Protein AF-A0A4Y2BEF3-F1 (afdb_monomer_lite)

pLDDT: mean 75.34, std 14.15, range [36.97, 95.25]

Foldseek 3Di:
DDQFQDDLPDGHDDPQKDWADKFFQSVVCPPPDPDPDPGMKIKIAGNPDPDDDHDDDDDDPDDDDDPPQPFWDKDKDFDDDPNHGAAIEIETDGDAPDDLVSVCVVVCVVCVLQWDPPPDPDPPRPHDNLHKYKHKYFNNDQCVVCVVSCVCCCVTRVWAKDDDPAQQTPVSTNRMTIIMDNDDDDDHPMHMGD

Structure (mmCIF, N/CA/C/O backbone):
data_AF-A0A4Y2BEF3-F1
#
_entry.id   AF-A0A4Y2BEF3-F1
#
loop_
_atom_site.group_PDB
_atom_site.id
_atom_site.type_symbol
_atom_site.label_atom_id
_atom_site.label_alt_id
_atom_site.label_comp_id
_atom_site.label_asym_id
_atom_site.label_entity_id
_atom_site.label_seq_id
_atom_site.pdbx_PDB_ins_code
_atom_site.Cartn_x
_atom_site.Cartn_y
_atom_site.Cartn_z
_atom_site.occupancy
_atom_site.B_iso_or_equiv
_atom_site.auth_seq_id
_atom_site.auth_comp_id
_atom_site.auth_asym_id
_atom_site.auth_atom_id
_atom_site.pdbx_PDB_model_num
ATOM 1 N N . MET A 1 1 ? 14.441 1.721 -21.694 1.00 36.97 1 MET A N 1
ATOM 2 C CA . MET A 1 1 ? 13.656 0.546 -21.262 1.00 36.97 1 MET A CA 1
ATOM 3 C C . MET A 1 1 ? 12.670 1.046 -20.228 1.00 36.97 1 MET A C 1
ATOM 5 O O . MET A 1 1 ? 13.108 1.790 -19.360 1.00 36.97 1 MET A O 1
ATOM 9 N N . SER A 1 2 ? 11.376 0.758 -20.375 1.00 44.38 2 SER A N 1
ATOM 10 C CA . SER A 1 2 ? 10.386 1.089 -19.347 1.00 44.38 2 SER A CA 1
ATOM 11 C C . SER A 1 2 ? 10.614 0.192 -18.129 1.00 44.38 2 SER A C 1
ATOM 13 O O . SER A 1 2 ? 10.982 -0.971 -18.277 1.00 44.38 2 SER A O 1
ATOM 15 N N . GLU A 1 3 ? 10.431 0.732 -16.926 1.00 51.53 3 GLU A N 1
ATOM 16 C CA . GLU A 1 3 ? 10.503 -0.046 -15.677 1.00 51.53 3 GLU A CA 1
ATOM 17 C C . GLU A 1 3 ? 9.250 -0.922 -15.460 1.00 51.53 3 GLU A C 1
ATOM 19 O O . GLU A 1 3 ? 9.154 -1.642 -14.467 1.00 51.53 3 GLU A O 1
ATOM 24 N N . THR A 1 4 ? 8.305 -0.875 -16.406 1.00 57.66 4 THR A N 1
ATOM 25 C CA . THR A 1 4 ? 7.011 -1.557 -16.384 1.00 57.66 4 THR A CA 1
ATOM 26 C C . THR A 1 4 ? 7.073 -2.913 -17.080 1.00 57.66 4 THR A C 1
ATOM 28 O O . THR A 1 4 ? 7.696 -3.073 -18.131 1.00 57.66 4 THR A O 1
ATOM 31 N N . TRP A 1 5 ? 6.364 -3.899 -16.529 1.00 55.81 5 TRP A N 1
ATOM 32 C CA . TRP A 1 5 ? 6.266 -5.245 -17.105 1.00 55.81 5 TRP A CA 1
ATOM 33 C C . TRP A 1 5 ? 5.039 -5.404 -18.016 1.00 55.81 5 TRP A C 1
ATOM 35 O O . TRP A 1 5 ? 4.426 -6.471 -18.094 1.00 55.81 5 TRP A O 1
ATOM 45 N N . MET A 1 6 ? 4.658 -4.330 -18.705 1.00 60.19 6 MET A N 1
ATOM 46 C CA . MET A 1 6 ? 3.538 -4.314 -19.641 1.00 60.19 6 MET A CA 1
ATOM 47 C C . MET A 1 6 ? 3.948 -3.651 -20.955 1.00 60.19 6 MET A C 1
ATOM 49 O O . MET A 1 6 ? 4.592 -2.601 -20.957 1.00 60.19 6 MET A O 1
ATOM 53 N N . TYR A 1 7 ? 3.549 -4.271 -22.066 1.00 59.53 7 TYR A N 1
ATOM 54 C CA . TYR A 1 7 ? 3.456 -3.613 -23.3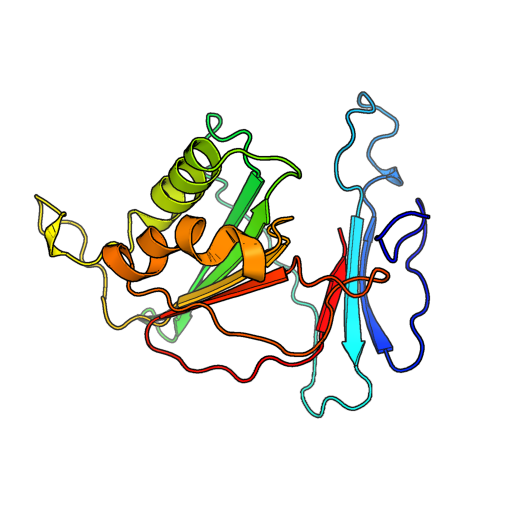70 1.00 59.53 7 TYR A CA 1
ATOM 55 C C . TYR A 1 7 ? 2.057 -2.992 -23.522 1.00 59.53 7 TYR A C 1
ATOM 57 O O . TYR A 1 7 ? 1.141 -3.372 -22.794 1.00 59.53 7 TYR A O 1
ATOM 65 N N . GLU A 1 8 ? 1.877 -2.066 -24.473 1.00 61.59 8 GLU A N 1
ATOM 66 C CA . GLU A 1 8 ? 0.621 -1.308 -24.665 1.00 61.59 8 GLU A CA 1
ATOM 67 C C . GLU A 1 8 ? -0.643 -2.188 -24.751 1.00 61.59 8 GLU A C 1
ATOM 69 O O . GLU A 1 8 ? -1.729 -1.739 -24.389 1.00 61.59 8 GLU A O 1
ATOM 74 N N . ASP A 1 9 ? -0.529 -3.443 -25.196 1.00 65.88 9 ASP A N 1
ATOM 75 C CA . ASP A 1 9 ? -1.651 -4.361 -25.404 1.00 65.88 9 ASP A CA 1
ATOM 76 C C . ASP A 1 9 ? -1.590 -5.664 -24.582 1.00 65.88 9 ASP A C 1
ATOM 78 O O . ASP A 1 9 ? -2.618 -6.335 -24.450 1.00 65.88 9 ASP A O 1
ATOM 82 N N . LYS A 1 10 ? -0.434 -6.051 -24.017 1.00 70.44 10 LYS A N 1
ATOM 83 C CA . LYS A 1 10 ? -0.230 -7.388 -23.421 1.00 70.44 10 LYS A CA 1
ATOM 84 C C . LYS A 1 10 ? 0.676 -7.381 -22.182 1.00 70.44 10 LYS A C 1
ATOM 86 O O . LYS A 1 10 ? 1.678 -6.661 -22.161 1.00 70.44 10 LYS A O 1
ATOM 91 N N . PRO A 1 11 ? 0.388 -8.236 -21.180 1.00 72.75 11 PRO A N 1
ATOM 92 C CA . PRO A 1 11 ? 1.288 -8.433 -20.051 1.00 72.75 11 PRO A CA 1
ATOM 93 C C . PRO A 1 11 ? 2.563 -9.151 -20.511 1.00 72.75 11 PRO A C 1
ATOM 95 O O . PRO A 1 11 ? 2.515 -10.040 -21.367 1.00 72.75 11 PRO A O 1
ATOM 98 N N . ILE A 1 12 ? 3.707 -8.788 -19.930 1.00 75.19 12 ILE A N 1
ATOM 99 C CA . ILE A 1 12 ? 4.966 -9.500 -20.159 1.00 75.19 12 ILE A CA 1
ATOM 100 C C . ILE A 1 12 ? 4.952 -10.785 -19.330 1.00 75.19 12 ILE A C 1
ATOM 102 O O . ILE A 1 12 ? 4.670 -10.763 -18.133 1.00 75.19 12 ILE A O 1
ATOM 106 N N . ALA A 1 13 ? 5.264 -11.917 -19.962 1.00 77.25 13 ALA A N 1
ATOM 107 C CA . ALA A 1 13 ? 5.457 -13.165 -19.238 1.00 77.25 13 ALA A CA 1
ATOM 108 C C . ALA A 1 13 ? 6.706 -13.051 -18.354 1.00 77.25 13 ALA A C 1
ATOM 110 O O . ALA A 1 13 ? 7.810 -12.837 -18.855 1.00 77.25 13 ALA A O 1
ATOM 111 N N . VAL A 1 14 ? 6.524 -13.205 -17.044 1.00 75.75 14 VAL A N 1
ATOM 112 C CA . VAL A 1 14 ? 7.619 -13.199 -16.073 1.00 75.75 14 VAL A CA 1
ATOM 113 C C . VAL A 1 14 ? 7.905 -14.638 -15.668 1.00 75.75 14 VAL A C 1
ATOM 115 O O . VAL A 1 14 ? 7.019 -15.345 -15.183 1.00 75.75 14 VAL A O 1
ATOM 118 N N . GLU A 1 15 ? 9.140 -15.090 -15.888 1.00 78.56 15 GLU A N 1
ATOM 119 C CA . GLU A 1 15 ? 9.571 -16.429 -15.483 1.00 78.56 15 GLU A CA 1
ATOM 120 C C . GLU A 1 15 ? 9.306 -16.633 -13.983 1.00 78.56 15 GLU A C 1
ATOM 122 O O . GLU A 1 15 ? 9.485 -15.712 -13.197 1.00 78.56 15 GLU A O 1
ATOM 127 N N . VAL A 1 16 ? 8.855 -17.828 -13.589 1.00 82.81 16 VAL A N 1
ATOM 128 C CA . VAL A 1 16 ? 8.431 -18.202 -12.221 1.00 82.81 16 VAL A CA 1
ATOM 129 C C . VAL A 1 16 ? 7.192 -17.490 -11.655 1.00 82.81 16 VAL A C 1
ATOM 131 O O . VAL A 1 16 ? 6.864 -17.699 -10.484 1.00 82.81 16 VAL A O 1
ATOM 134 N N . PHE A 1 17 ? 6.462 -16.718 -12.462 1.00 83.06 17 PHE A N 1
ATOM 135 C CA . PHE A 1 17 ? 5.191 -16.107 -12.074 1.00 83.06 17 PHE A CA 1
ATOM 136 C C . PHE A 1 17 ? 4.029 -16.577 -12.961 1.00 83.06 17 PHE A C 1
ATOM 138 O O . PHE A 1 17 ? 4.179 -16.860 -14.145 1.00 83.06 17 PHE A O 1
ATOM 145 N N . GLU A 1 18 ? 2.845 -16.651 -12.363 1.00 85.56 18 GLU A N 1
ATOM 146 C CA . GLU A 1 18 ? 1.573 -16.955 -13.013 1.00 85.56 18 GLU A CA 1
ATOM 147 C C . GLU A 1 18 ? 0.704 -15.693 -13.038 1.00 85.56 18 GLU A C 1
ATOM 149 O O . GLU A 1 18 ? 0.425 -15.121 -11.981 1.00 85.56 18 GLU A O 1
ATOM 154 N N . LEU A 1 19 ? 0.233 -15.283 -14.217 1.00 85.19 19 LEU A N 1
ATOM 155 C CA . LEU A 1 19 ? -0.707 -14.170 -14.358 1.00 85.19 19 LEU A CA 1
ATOM 156 C C . LEU A 1 19 ? -2.057 -14.522 -13.711 1.00 85.19 19 LEU A C 1
ATOM 158 O O . LEU A 1 19 ? -2.648 -15.556 -14.014 1.00 85.19 19 LEU A O 1
ATOM 162 N N . LYS A 1 20 ? -2.558 -13.651 -12.832 1.00 86.06 20 LYS A N 1
ATOM 163 C CA . LYS A 1 20 ? -3.828 -13.825 -12.110 1.00 86.06 20 LYS A CA 1
ATOM 164 C C . LYS A 1 20 ? -4.919 -12.881 -12.571 1.00 86.06 20 LYS A C 1
ATOM 166 O O . LYS A 1 20 ? -6.061 -13.308 -12.692 1.00 86.06 20 LYS A O 1
ATOM 171 N N . ALA A 1 21 ? -4.580 -11.626 -12.827 1.00 83.56 21 ALA A N 1
ATOM 172 C CA . ALA A 1 21 ? -5.512 -10.647 -13.361 1.00 83.56 21 ALA A CA 1
ATOM 173 C C . ALA A 1 21 ? -4.793 -9.748 -14.357 1.00 83.56 21 ALA A C 1
ATOM 175 O O . ALA A 1 21 ? -3.615 -9.437 -14.181 1.00 83.56 21 ALA A O 1
ATOM 176 N N . PHE A 1 22 ? -5.515 -9.333 -15.390 1.00 81.94 22 PHE A N 1
ATOM 177 C CA . PHE A 1 22 ? -5.040 -8.368 -16.364 1.00 81.94 22 PHE A CA 1
ATOM 178 C C . PHE A 1 22 ? -6.203 -7.494 -16.814 1.00 81.94 22 PHE A C 1
ATOM 180 O O . PHE A 1 22 ? -7.237 -8.006 -17.244 1.00 81.94 22 PHE A O 1
ATOM 187 N N . ILE A 1 23 ? -6.025 -6.184 -16.720 1.00 77.38 23 ILE A N 1
ATOM 188 C CA . ILE A 1 23 ? -6.946 -5.185 -17.251 1.00 77.38 23 ILE A CA 1
ATOM 189 C C . ILE A 1 23 ? -6.130 -4.271 -18.151 1.00 77.38 23 ILE A C 1
ATOM 191 O O . ILE A 1 23 ? -5.055 -3.833 -17.768 1.00 77.38 23 ILE A O 1
ATOM 195 N N . ASN A 1 24 ? -6.644 -3.964 -19.337 1.00 74.25 24 ASN A N 1
ATOM 196 C CA . ASN A 1 24 ? -6.049 -2.984 -20.233 1.00 74.25 24 ASN A CA 1
ATOM 197 C C . ASN A 1 24 ? -7.138 -2.037 -20.736 1.00 74.25 24 ASN A C 1
ATOM 199 O O . ASN A 1 24 ? -8.074 -2.442 -21.427 1.00 74.25 24 ASN A O 1
ATOM 203 N N . ASN A 1 25 ? -7.016 -0.773 -20.356 1.00 66.69 25 ASN A N 1
ATOM 204 C CA . ASN A 1 25 ? -7.924 0.308 -20.701 1.00 66.69 25 ASN A CA 1
ATOM 205 C C . ASN A 1 25 ? -7.484 1.082 -21.956 1.00 66.69 25 ASN A C 1
ATOM 207 O O . ASN A 1 25 ? -8.273 1.879 -22.462 1.00 66.69 25 ASN A O 1
ATOM 211 N N . THR A 1 26 ? -6.301 0.804 -22.522 1.00 57.97 26 THR A N 1
ATOM 212 C CA . THR A 1 26 ? -5.795 1.440 -23.760 1.00 57.97 26 THR A CA 1
ATOM 213 C C . THR A 1 26 ? -6.742 1.237 -24.954 1.00 57.97 26 THR A C 1
ATOM 215 O O . THR A 1 26 ? -6.842 2.092 -25.829 1.00 57.97 26 THR A O 1
ATOM 218 N N . LEU A 1 27 ? -7.511 0.140 -24.978 1.00 49.16 27 LEU A N 1
ATOM 219 C CA . LEU A 1 27 ? -8.509 -0.136 -26.025 1.00 49.16 27 LEU A CA 1
ATOM 220 C C . LEU A 1 27 ? -9.823 0.652 -25.865 1.00 49.16 27 LEU A C 1
ATOM 222 O O . LEU A 1 27 ? -10.580 0.760 -26.826 1.00 49.16 27 LEU A O 1
ATOM 226 N N . LYS A 1 28 ? -10.110 1.209 -24.679 1.00 47.72 28 LYS A N 1
ATOM 227 C CA . LYS A 1 28 ? -11.327 2.002 -24.419 1.00 47.72 28 LYS A CA 1
ATOM 228 C C . LYS A 1 28 ? -11.135 3.502 -24.659 1.00 47.72 28 LYS A C 1
ATOM 230 O O . LYS A 1 28 ? -12.128 4.201 -24.815 1.00 47.72 28 LYS A O 1
ATOM 235 N N . SER A 1 29 ? -9.895 3.996 -24.710 1.00 45.00 29 SER A N 1
ATOM 236 C CA . SER A 1 29 ? -9.583 5.432 -24.777 1.00 45.00 29 SER A CA 1
ATOM 237 C C . SER A 1 29 ? -9.310 5.966 -26.189 1.00 45.00 29 SER A C 1
ATOM 239 O O . SER A 1 29 ? -8.770 7.058 -26.324 1.00 45.00 29 SER A O 1
ATOM 241 N N . LEU A 1 30 ? -9.674 5.246 -27.260 1.00 47.88 30 LEU A N 1
ATOM 242 C CA . LEU A 1 30 ? -9.503 5.739 -28.642 1.00 47.88 30 LEU A CA 1
ATOM 243 C C . LEU A 1 30 ? -10.268 7.049 -28.929 1.00 47.88 30 LEU A C 1
ATOM 245 O O . LEU A 1 30 ? -10.054 7.657 -29.975 1.00 47.88 30 LEU A O 1
ATOM 249 N N . THR A 1 31 ? -11.145 7.484 -28.021 1.00 46.88 31 THR A N 1
ATOM 250 C CA . THR A 1 31 ? -11.965 8.693 -28.147 1.00 46.88 31 THR A CA 1
ATOM 251 C C . THR A 1 31 ? -11.568 9.844 -27.222 1.00 46.88 31 THR A C 1
ATOM 253 O O . THR A 1 31 ? -12.146 10.916 -27.363 1.00 46.88 31 THR A O 1
ATOM 256 N N . GLU A 1 32 ? -10.611 9.676 -26.304 1.00 48.56 32 GLU A N 1
ATOM 257 C CA . GLU A 1 32 ? -10.227 10.742 -25.366 1.00 48.56 32 GLU A CA 1
ATOM 258 C C . GLU A 1 32 ? -8.712 10.938 -25.308 1.00 48.56 32 GLU A C 1
ATOM 260 O O . GLU A 1 32 ? -7.923 9.999 -25.410 1.00 48.56 32 GLU A O 1
ATOM 265 N N . ASP A 1 33 ? -8.343 12.213 -25.217 1.00 45.00 33 ASP A N 1
ATOM 266 C CA . ASP A 1 33 ? -7.011 12.771 -25.408 1.00 45.00 33 ASP A CA 1
ATOM 267 C C . ASP A 1 33 ? -5.920 11.997 -24.650 1.00 45.00 33 ASP A C 1
ATOM 269 O O . ASP A 1 33 ? -6.091 11.622 -23.487 1.00 45.00 33 ASP A O 1
ATOM 273 N N . ARG A 1 34 ? -4.780 11.762 -25.315 1.00 44.53 34 ARG A N 1
ATOM 274 C CA . ARG A 1 34 ? -3.631 10.986 -24.810 1.00 44.53 34 ARG A CA 1
ATOM 275 C C . ARG A 1 34 ? -2.881 11.729 -23.699 1.00 44.53 34 ARG A C 1
ATOM 277 O O . ARG A 1 34 ? -1.694 12.021 -23.827 1.00 44.53 34 ARG A O 1
ATOM 284 N N . GLN A 1 35 ? -3.538 12.024 -22.586 1.00 43.78 35 GLN A N 1
ATOM 285 C CA . GLN A 1 35 ? -2.820 12.305 -21.352 1.00 43.78 35 GLN A CA 1
ATOM 286 C C . GLN A 1 35 ? -2.367 10.972 -20.760 1.00 43.78 35 GLN A C 1
ATOM 288 O O . GLN A 1 35 ? -3.163 10.049 -20.618 1.00 43.78 35 GLN A O 1
ATOM 293 N N . HIS A 1 36 ? -1.068 10.874 -20.484 1.00 46.59 36 HIS A N 1
ATOM 294 C CA . HIS A 1 36 ? -0.332 9.715 -19.979 1.00 46.59 36 HIS A CA 1
ATOM 295 C C . HIS A 1 36 ? -0.927 9.119 -18.689 1.00 46.59 36 HIS A C 1
ATOM 297 O O . HIS A 1 36 ? -0.382 9.295 -17.603 1.00 46.59 36 HIS A O 1
ATOM 303 N N . ARG A 1 37 ? -2.055 8.419 -18.789 1.00 52.66 37 ARG A N 1
ATOM 304 C CA . ARG A 1 37 ? -2.633 7.636 -17.698 1.00 52.66 37 ARG A CA 1
ATOM 305 C C . ARG A 1 37 ? -2.124 6.206 -17.803 1.00 52.66 37 ARG A C 1
ATOM 307 O O . ARG A 1 37 ? -2.055 5.663 -18.906 1.00 52.66 37 ARG A O 1
ATOM 314 N N . ALA A 1 38 ? -1.780 5.615 -16.659 1.00 55.06 38 ALA A N 1
ATOM 315 C CA . ALA A 1 38 ? -1.534 4.184 -16.541 1.00 55.06 38 ALA A CA 1
ATOM 316 C C . ALA A 1 38 ? -2.694 3.426 -17.204 1.00 55.06 38 ALA A C 1
ATOM 318 O O . ALA A 1 38 ? -3.867 3.650 -16.888 1.00 55.06 38 ALA A O 1
ATOM 319 N N . SER A 1 39 ? -2.377 2.632 -18.223 1.00 58.88 39 SER A N 1
ATOM 320 C CA . SER A 1 39 ? -3.365 2.159 -19.190 1.00 58.88 39 SER A CA 1
ATOM 321 C C . SER A 1 39 ? -3.767 0.705 -18.965 1.00 58.88 39 SER A C 1
ATOM 323 O O . SER A 1 39 ? -4.540 0.153 -19.745 1.00 58.88 39 SER A O 1
ATOM 325 N N . GLY A 1 40 ? -3.327 0.092 -17.868 1.00 68.88 40 GLY A N 1
ATOM 326 C CA . GLY A 1 40 ? -3.720 -1.252 -17.484 1.00 68.88 40 GLY A CA 1
ATOM 327 C C . GLY A 1 40 ? -3.234 -1.627 -16.093 1.00 68.88 40 GLY A C 1
ATOM 328 O O . GLY A 1 40 ? -2.619 -0.826 -15.410 1.00 68.88 40 GLY A O 1
ATOM 329 N N . VAL A 1 41 ? -3.540 -2.844 -15.659 1.00 74.69 41 VAL A N 1
ATOM 330 C CA . VAL A 1 41 ? -2.889 -3.468 -14.509 1.00 74.69 41 VAL A CA 1
ATOM 331 C C . VAL A 1 41 ? -2.700 -4.955 -14.775 1.00 74.69 41 VAL A C 1
ATOM 333 O O . VAL A 1 41 ? -3.615 -5.616 -15.270 1.00 74.69 41 VAL A O 1
ATOM 336 N N . ALA A 1 42 ? -1.531 -5.495 -14.439 1.00 78.12 42 ALA A N 1
ATOM 337 C CA . ALA A 1 42 ? -1.259 -6.930 -14.449 1.00 78.12 42 ALA A CA 1
ATOM 338 C C . ALA A 1 42 ? -0.852 -7.390 -13.046 1.00 78.12 42 ALA A C 1
ATOM 340 O O . ALA A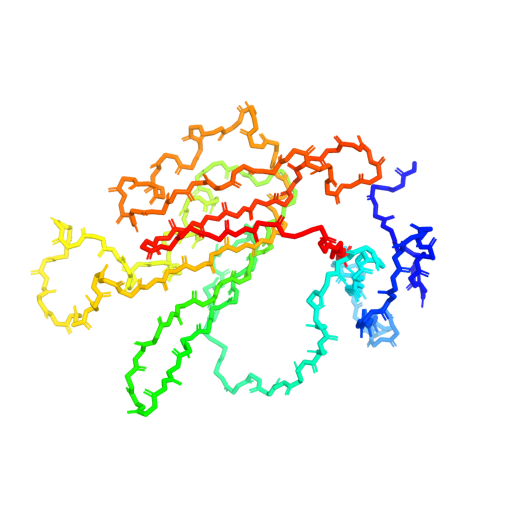 1 42 ? 0.119 -6.890 -12.486 1.00 78.12 42 ALA A O 1
ATOM 341 N N . ILE A 1 43 ? -1.573 -8.369 -12.496 1.00 79.12 43 ILE A N 1
ATOM 342 C CA . ILE A 1 43 ? -1.280 -8.980 -11.195 1.00 79.12 43 ILE A CA 1
ATOM 343 C C . ILE A 1 43 ? -0.802 -10.402 -11.434 1.00 79.12 43 ILE A C 1
ATOM 345 O O . ILE A 1 43 ? -1.539 -11.215 -11.998 1.00 79.12 43 ILE A O 1
ATOM 349 N N . SER A 1 44 ? 0.402 -10.719 -10.964 1.00 79.44 44 SER A N 1
ATOM 350 C CA . SER A 1 44 ? 0.994 -12.051 -11.075 1.00 79.44 44 SER A CA 1
ATOM 351 C C . SER A 1 44 ? 1.389 -12.622 -9.714 1.00 79.44 44 SER A C 1
ATOM 353 O O . SER A 1 44 ? 1.863 -11.918 -8.821 1.00 79.44 44 SER A O 1
ATOM 355 N N . ARG A 1 45 ? 1.213 -13.936 -9.560 1.00 82.62 45 ARG A N 1
ATOM 356 C CA . ARG A 1 45 ? 1.588 -14.711 -8.372 1.00 82.62 45 ARG A CA 1
ATOM 357 C C . ARG A 1 45 ? 2.887 -15.461 -8.622 1.00 82.62 45 ARG A C 1
ATOM 359 O O . ARG A 1 45 ? 2.984 -16.192 -9.600 1.00 82.62 45 ARG A O 1
ATOM 366 N N . ASN A 1 46 ? 3.838 -15.378 -7.695 1.00 80.44 46 ASN A N 1
ATOM 367 C CA . ASN A 1 46 ? 5.015 -16.244 -7.732 1.00 80.44 46 ASN A CA 1
ATOM 368 C C . ASN A 1 46 ? 4.612 -17.721 -7.568 1.00 80.44 46 ASN A C 1
ATOM 370 O O . ASN A 1 46 ? 3.914 -18.067 -6.612 1.00 80.44 46 ASN A O 1
ATOM 374 N N . LEU A 1 47 ? 5.087 -18.601 -8.452 1.00 82.00 47 LEU A N 1
ATOM 375 C CA . LEU A 1 47 ? 4.779 -20.037 -8.439 1.00 82.00 47 LEU A CA 1
ATOM 376 C C . LEU A 1 47 ? 5.250 -20.754 -7.163 1.00 82.00 47 LEU A C 1
ATOM 378 O O . LEU A 1 47 ? 4.708 -21.800 -6.818 1.00 82.00 47 LEU A O 1
ATOM 382 N N . LYS A 1 48 ? 6.233 -20.199 -6.443 1.00 82.50 48 LYS A N 1
ATOM 383 C CA . LYS A 1 48 ? 6.694 -20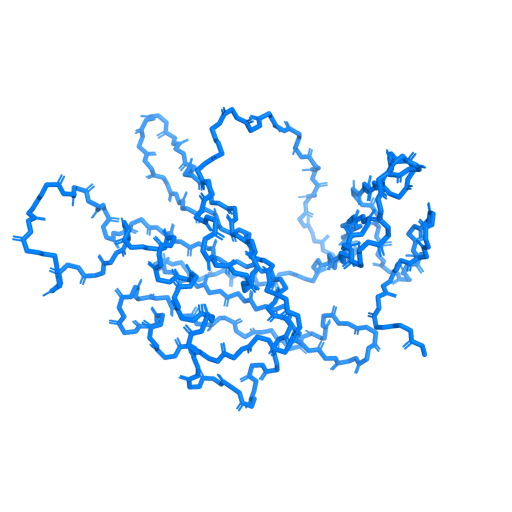.724 -5.147 1.00 82.50 48 LYS A CA 1
ATOM 384 C C . LYS A 1 48 ? 5.778 -20.344 -3.981 1.00 82.50 48 LYS A C 1
ATOM 386 O O . LYS A 1 48 ? 5.916 -20.913 -2.902 1.00 82.50 48 LYS A O 1
ATOM 391 N N . SER A 1 49 ? 4.874 -19.378 -4.162 1.00 77.31 49 SER A N 1
ATOM 392 C CA . SER A 1 49 ? 3.922 -18.987 -3.120 1.00 77.31 49 SER A CA 1
ATOM 393 C C . SER A 1 49 ? 2.970 -20.144 -2.833 1.00 77.31 49 SER A C 1
ATOM 395 O O . SER A 1 49 ? 2.385 -20.696 -3.761 1.00 77.31 49 SER A O 1
ATOM 397 N N . ILE A 1 50 ? 2.747 -20.484 -1.564 1.00 79.12 50 ILE A N 1
ATOM 398 C CA . ILE A 1 50 ? 1.770 -21.511 -1.158 1.00 79.12 50 ILE A CA 1
ATOM 399 C C . ILE A 1 50 ? 0.331 -20.975 -1.099 1.00 79.12 50 ILE A C 1
ATOM 401 O O . ILE A 1 50 ? -0.621 -21.752 -1.115 1.00 79.12 50 ILE A O 1
ATOM 405 N N . ALA A 1 51 ? 0.158 -19.651 -1.069 1.00 77.31 51 ALA A N 1
ATOM 406 C CA . ALA A 1 51 ? -1.143 -19.010 -0.916 1.00 77.31 51 ALA A CA 1
ATOM 407 C C . ALA A 1 51 ? -1.908 -18.963 -2.245 1.00 77.31 51 ALA A C 1
ATOM 409 O O . ALA A 1 51 ? -1.402 -18.445 -3.238 1.00 77.31 51 ALA A O 1
ATOM 410 N N . ALA A 1 52 ? -3.143 -19.468 -2.271 1.00 76.56 52 ALA A N 1
ATOM 411 C CA . ALA A 1 52 ? -4.016 -19.306 -3.429 1.00 76.56 52 ALA A CA 1
ATOM 412 C C . ALA A 1 52 ? -4.362 -17.821 -3.641 1.00 76.56 52 ALA A C 1
ATOM 414 O O . ALA A 1 52 ? -4.631 -17.093 -2.691 1.00 76.56 52 ALA A O 1
ATOM 415 N N . CYS A 1 53 ? -4.386 -17.384 -4.900 1.00 76.62 53 CYS A N 1
ATOM 416 C CA . CYS A 1 53 ? -4.780 -16.032 -5.288 1.00 76.62 53 CYS A CA 1
ATOM 417 C C . CYS A 1 53 ? -5.908 -16.138 -6.316 1.00 76.62 53 CYS A C 1
ATOM 419 O O . CYS A 1 53 ? -5.728 -16.781 -7.356 1.00 76.62 53 CYS A O 1
ATOM 421 N N . ARG A 1 54 ? -7.064 -15.539 -6.006 1.00 80.88 54 ARG A N 1
ATOM 422 C CA . ARG A 1 54 ? -8.218 -15.446 -6.904 1.00 80.88 54 ARG A CA 1
ATOM 423 C C . ARG A 1 54 ? -8.634 -13.978 -7.025 1.00 80.88 54 ARG A C 1
ATOM 425 O O . ARG A 1 54 ? -8.904 -13.373 -5.989 1.00 80.88 54 ARG A O 1
ATOM 432 N N . PRO A 1 55 ? -8.720 -13.420 -8.243 1.00 77.31 55 PRO A N 1
ATOM 433 C CA . PRO A 1 55 ? -9.294 -12.096 -8.445 1.00 77.31 55 PRO A CA 1
ATOM 434 C C . PRO A 1 55 ? -10.740 -12.051 -7.945 1.00 77.31 55 PRO A C 1
ATOM 436 O O . PRO A 1 55 ? -11.488 -13.027 -8.074 1.00 77.31 55 PRO A O 1
ATOM 439 N N . ILE A 1 56 ? -11.125 -10.917 -7.368 1.00 77.00 56 ILE A N 1
ATOM 440 C CA . ILE A 1 56 ? -12.502 -10.628 -6.977 1.00 77.00 56 ILE A CA 1
ATOM 441 C C . ILE A 1 56 ? -12.896 -9.345 -7.695 1.00 77.00 56 ILE A C 1
ATOM 443 O O . ILE A 1 56 ? -12.235 -8.322 -7.540 1.00 77.00 56 ILE A O 1
ATOM 447 N N . GLU A 1 57 ? -13.964 -9.414 -8.480 1.00 72.88 57 GLU A N 1
ATOM 448 C CA . GLU A 1 57 ? -14.567 -8.245 -9.110 1.00 72.88 57 GLU A CA 1
ATOM 449 C C . GLU A 1 57 ? -15.665 -7.696 -8.200 1.00 72.88 57 GLU A C 1
ATOM 451 O O . GLU A 1 57 ? -16.484 -8.452 -7.672 1.00 72.88 57 GLU A O 1
ATOM 456 N N . PHE A 1 58 ? -15.687 -6.380 -8.013 1.00 70.69 58 PHE A N 1
ATOM 457 C CA . PHE A 1 58 ? -16.738 -5.693 -7.274 1.00 70.69 58 PHE A CA 1
ATOM 458 C C . PHE A 1 58 ? -17.073 -4.359 -7.940 1.00 70.69 58 PHE A C 1
ATOM 460 O O . PHE A 1 58 ? -16.229 -3.723 -8.574 1.00 70.69 58 PHE A O 1
ATOM 467 N N . THR A 1 59 ? -18.328 -3.937 -7.805 1.00 68.25 59 THR A N 1
ATOM 468 C CA . THR A 1 59 ? -18.797 -2.643 -8.307 1.00 68.25 59 THR A CA 1
ATOM 469 C C . THR A 1 59 ? -18.579 -1.580 -7.238 1.00 68.25 59 THR A C 1
ATOM 471 O O . THR A 1 59 ? -19.070 -1.704 -6.118 1.00 68.25 59 THR A O 1
ATOM 474 N N . ILE A 1 60 ? -17.842 -0.528 -7.588 1.00 65.31 60 ILE A N 1
ATOM 475 C CA . ILE A 1 60 ? -17.661 0.642 -6.726 1.00 65.31 60 ILE A CA 1
ATOM 476 C C . ILE A 1 60 ? -18.889 1.536 -6.901 1.00 65.31 60 ILE A C 1
ATOM 478 O O . ILE A 1 60 ? -19.070 2.116 -7.971 1.00 65.31 60 ILE A O 1
ATOM 482 N N . ASN A 1 61 ? -19.727 1.618 -5.867 1.00 54.56 61 ASN A N 1
ATOM 483 C CA . ASN A 1 61 ? -20.982 2.377 -5.903 1.00 54.56 61 ASN A CA 1
ATOM 484 C C . ASN A 1 61 ? -20.832 3.821 -5.411 1.00 54.56 61 ASN A C 1
ATOM 486 O O . ASN A 1 61 ? -21.594 4.681 -5.839 1.00 54.56 61 ASN A O 1
ATOM 490 N N . ASP A 1 62 ? -19.859 4.081 -4.537 1.00 57.53 62 ASP A N 1
ATOM 491 C CA . ASP A 1 62 ? -19.588 5.408 -3.993 1.00 57.53 62 ASP A CA 1
ATOM 492 C C . ASP A 1 62 ? -18.130 5.780 -4.276 1.00 57.53 62 ASP A C 1
ATOM 494 O O . ASP A 1 62 ? -17.205 5.049 -3.916 1.00 57.53 62 ASP A O 1
ATOM 498 N N . ARG A 1 63 ? -17.936 6.878 -5.007 1.00 59.97 63 ARG A N 1
ATOM 499 C CA . ARG A 1 63 ? -16.622 7.419 -5.362 1.00 59.97 63 ARG A CA 1
ATOM 500 C C . ARG A 1 63 ? -16.525 8.814 -4.771 1.00 59.97 63 ARG A C 1
ATOM 502 O O . ARG A 1 63 ? -16.804 9.801 -5.445 1.00 59.97 63 ARG A O 1
ATOM 509 N N . THR A 1 64 ? -16.113 8.895 -3.517 1.00 56.69 64 THR A N 1
ATOM 510 C CA . THR A 1 64 ? -15.706 10.160 -2.912 1.00 56.69 64 THR A CA 1
ATOM 511 C C . THR A 1 64 ? -14.264 10.436 -3.327 1.00 56.69 64 THR A C 1
ATOM 513 O O . THR A 1 64 ? -13.341 9.841 -2.781 1.00 56.69 64 THR A O 1
ATOM 516 N N . GLY A 1 65 ? -14.069 11.275 -4.343 1.00 52.59 65 GLY A N 1
ATOM 517 C CA . GLY A 1 65 ? -12.748 11.753 -4.749 1.00 52.59 65 GLY A CA 1
ATOM 518 C C . GLY A 1 65 ? -12.527 13.171 -4.243 1.00 52.59 65 GLY A C 1
ATOM 519 O O . GLY A 1 65 ? -13.389 14.031 -4.427 1.00 52.59 65 GLY A O 1
ATOM 520 N N . LEU A 1 66 ? -11.379 13.437 -3.625 1.00 52.62 66 LEU A N 1
ATOM 521 C CA . LEU A 1 66 ? -10.948 14.807 -3.386 1.00 52.62 66 LEU A CA 1
ATOM 522 C C . LEU A 1 66 ? -10.279 15.323 -4.671 1.00 52.62 66 LEU A C 1
ATOM 524 O O . LEU A 1 66 ? -9.115 15.030 -4.920 1.00 52.62 66 LEU A O 1
ATOM 528 N N . GLU A 1 67 ? -10.997 16.111 -5.483 1.00 51.44 67 GLU A N 1
ATOM 529 C CA . GLU A 1 67 ? -10.484 16.664 -6.759 1.00 51.44 67 GLU A CA 1
ATOM 530 C C . GLU A 1 67 ? -9.198 17.506 -6.608 1.00 51.44 67 GLU A C 1
ATOM 532 O O . GLU A 1 67 ? -8.525 17.807 -7.591 1.00 51.44 67 GLU A O 1
ATOM 537 N N . MET A 1 68 ? -8.842 17.898 -5.381 1.00 49.47 68 MET A N 1
ATOM 538 C CA . MET A 1 68 ? -7.702 18.769 -5.096 1.00 49.47 68 MET A CA 1
ATOM 539 C C . MET A 1 68 ? -6.344 18.053 -5.056 1.00 49.47 68 MET A C 1
ATOM 541 O O . MET A 1 68 ? -5.318 18.726 -5.137 1.00 49.47 68 MET A O 1
ATOM 545 N N . ALA A 1 69 ? -6.300 16.725 -4.917 1.00 55.47 69 ALA A N 1
ATOM 546 C CA . ALA A 1 69 ? -5.042 16.003 -4.748 1.00 55.47 69 ALA A CA 1
ATOM 547 C C . ALA A 1 69 ? -4.555 15.410 -6.078 1.00 55.47 69 ALA A C 1
ATOM 549 O O . ALA A 1 69 ? -4.771 14.244 -6.381 1.00 55.47 69 A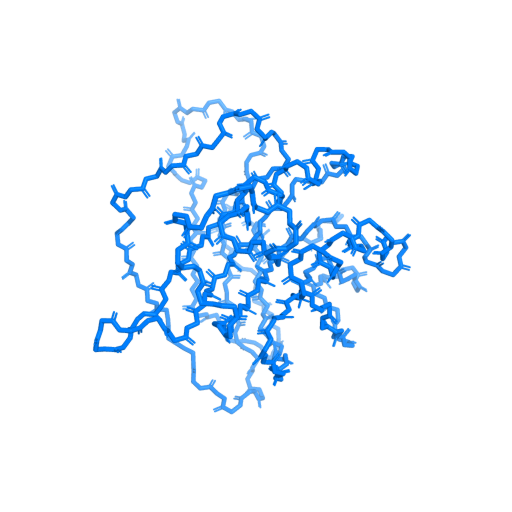LA A O 1
ATOM 550 N N . THR A 1 70 ? -3.806 16.191 -6.860 1.00 70.00 70 THR A N 1
ATOM 551 C CA . THR A 1 70 ? -3.119 15.720 -8.084 1.00 70.00 70 THR A CA 1
ATOM 552 C C . THR A 1 70 ? -1.906 14.824 -7.788 1.00 70.00 70 THR A C 1
ATOM 554 O O . THR A 1 70 ? -0.980 14.739 -8.593 1.00 70.00 70 THR A O 1
ATOM 557 N N . ALA A 1 71 ? -1.850 14.226 -6.599 1.00 83.81 71 ALA A N 1
ATOM 558 C CA . ALA A 1 71 ? -0.728 13.434 -6.113 1.00 83.81 71 ALA A CA 1
ATOM 559 C C . ALA A 1 71 ? -0.889 11.940 -6.421 1.00 83.81 71 ALA A C 1
ATOM 561 O O . ALA A 1 71 ? 0.097 11.209 -6.385 1.00 83.81 71 ALA A O 1
ATOM 562 N N . GLY A 1 72 ? -2.099 11.485 -6.739 1.00 85.56 72 GLY A N 1
ATOM 563 C CA . GLY A 1 72 ? -2.388 10.083 -6.99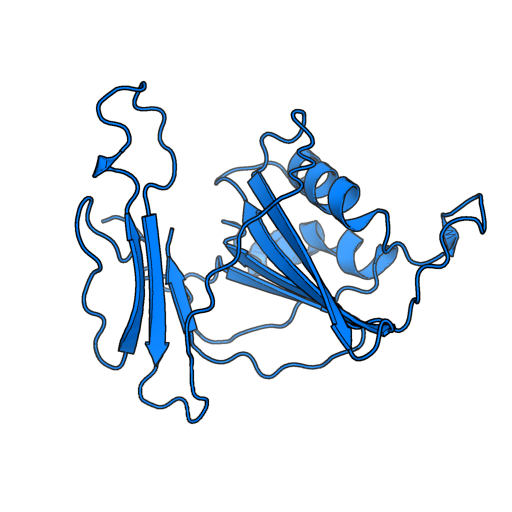8 1.00 85.56 72 GLY A CA 1
ATOM 564 C C . GLY A 1 72 ? -3.779 9.685 -6.524 1.00 85.56 72 GLY A C 1
ATOM 565 O O . GLY A 1 72 ? -4.617 10.541 -6.253 1.00 85.56 72 GLY A O 1
ATOM 566 N N . ASP A 1 73 ? -3.990 8.382 -6.398 1.00 84.12 73 ASP A N 1
ATOM 567 C CA . ASP A 1 73 ? -5.264 7.761 -6.072 1.00 84.12 73 ASP A CA 1
ATOM 568 C C . ASP A 1 73 ? -5.118 6.837 -4.858 1.00 84.12 73 ASP A C 1
ATOM 570 O O . ASP A 1 73 ? -4.172 6.049 -4.757 1.00 84.12 73 ASP A O 1
ATOM 574 N N . ILE A 1 74 ? -6.091 6.889 -3.947 1.00 86.12 74 ILE A N 1
ATOM 575 C CA . ILE A 1 74 ? -6.209 5.949 -2.831 1.00 86.12 74 ILE A CA 1
ATOM 576 C C . ILE A 1 74 ? -7.592 5.307 -2.883 1.00 86.12 74 ILE A C 1
ATOM 578 O O . ILE A 1 74 ? -8.619 5.980 -2.886 1.00 86.12 74 ILE A O 1
ATOM 582 N N . CYS A 1 75 ? -7.630 3.978 -2.904 1.00 84.75 75 CYS A N 1
ATOM 583 C CA . CYS A 1 75 ? -8.859 3.205 -2.782 1.00 84.75 75 CYS A CA 1
ATOM 584 C C . CYS A 1 75 ? -8.851 2.463 -1.450 1.00 84.75 75 CYS A C 1
ATOM 586 O O . CYS A 1 75 ? -7.990 1.617 -1.222 1.00 84.75 75 CYS A O 1
ATOM 588 N N . MET A 1 76 ? -9.815 2.755 -0.577 1.00 85.56 76 MET A N 1
ATOM 589 C CA . MET A 1 76 ? -9.946 2.089 0.718 1.00 85.56 76 MET A CA 1
ATOM 590 C C . MET A 1 76 ? -11.234 1.282 0.806 1.00 85.56 76 MET A C 1
ATOM 592 O O . MET A 1 76 ? -12.293 1.732 0.376 1.00 85.56 76 MET A O 1
ATOM 596 N N . VAL A 1 77 ? -11.148 0.116 1.438 1.00 85.19 77 VAL A N 1
ATOM 597 C CA . VAL A 1 77 ? -12.277 -0.773 1.705 1.00 85.19 77 VAL A CA 1
ATOM 598 C C . VAL A 1 77 ? -12.267 -1.153 3.180 1.00 85.19 77 VAL A C 1
ATOM 600 O O . VAL A 1 77 ? -11.264 -1.650 3.693 1.00 85.19 77 VAL A O 1
ATOM 603 N N . ASP A 1 78 ? -13.399 -0.938 3.849 1.00 84.50 78 ASP A N 1
ATOM 604 C CA . ASP A 1 78 ? -13.660 -1.487 5.178 1.00 84.50 78 ASP A CA 1
ATOM 605 C C . ASP A 1 78 ? -14.163 -2.925 5.040 1.00 84.50 78 ASP A C 1
ATOM 607 O O . ASP A 1 78 ? -15.225 -3.182 4.461 1.00 84.50 78 ASP A O 1
ATOM 611 N N . VAL A 1 79 ? -13.377 -3.878 5.537 1.00 84.44 79 VAL A N 1
ATOM 612 C CA . VAL A 1 79 ? -13.752 -5.286 5.534 1.00 84.44 79 VAL A CA 1
ATOM 613 C C . VAL A 1 79 ? -14.444 -5.603 6.846 1.00 84.44 79 VAL A C 1
ATOM 615 O O . VAL A 1 79 ? -13.814 -5.709 7.899 1.00 84.44 79 VAL A O 1
ATOM 618 N N . THR A 1 80 ? -15.754 -5.817 6.767 1.00 82.06 80 THR A N 1
ATOM 619 C CA . THR A 1 80 ? -16.585 -6.157 7.921 1.00 82.06 80 THR A CA 1
ATOM 620 C C . THR A 1 80 ? -16.931 -7.647 7.941 1.00 82.06 80 THR A C 1
ATOM 622 O O . THR A 1 80 ? -17.111 -8.290 6.907 1.00 82.06 80 THR A O 1
ATOM 625 N N . LEU A 1 81 ? -17.045 -8.218 9.140 1.00 80.44 81 LEU A N 1
ATOM 626 C CA . LEU A 1 81 ? -17.571 -9.564 9.366 1.00 80.44 81 LEU A CA 1
ATOM 627 C C . LEU A 1 81 ? -18.647 -9.478 10.443 1.00 80.44 81 LEU A C 1
ATOM 629 O O . LEU A 1 81 ? -18.359 -9.093 11.577 1.00 80.44 81 LEU A O 1
ATOM 633 N N . ASN A 1 82 ? -19.874 -9.862 10.086 1.00 83.94 82 ASN A N 1
ATOM 634 C CA . ASN A 1 82 ? -21.069 -9.727 10.927 1.00 83.94 82 ASN A CA 1
ATOM 635 C C . ASN A 1 82 ? -21.344 -8.271 11.356 1.00 83.94 82 ASN A C 1
ATOM 637 O O . ASN A 1 82 ? -21.734 -8.023 12.492 1.00 83.94 82 ASN A O 1
ATOM 641 N N . GLY A 1 83 ? -21.103 -7.308 10.459 1.00 75.38 83 GLY A N 1
ATOM 642 C CA . GLY A 1 83 ? -21.320 -5.878 10.717 1.00 75.38 83 GLY A CA 1
ATOM 643 C C . GLY A 1 83 ? -20.238 -5.199 11.562 1.00 75.38 83 GLY A C 1
ATOM 644 O O . GLY A 1 83 ? -20.288 -3.989 11.735 1.00 75.38 83 GLY A O 1
ATOM 645 N N . GLN A 1 84 ? -19.245 -5.946 12.052 1.00 76.31 84 GLN A N 1
ATOM 646 C CA . GLN A 1 84 ? -18.098 -5.401 12.775 1.00 76.31 84 GLN A CA 1
ATOM 647 C C . GLN A 1 84 ? -16.899 -5.267 11.831 1.00 76.31 84 GLN A C 1
ATOM 649 O O . GLN A 1 84 ? -16.562 -6.238 11.144 1.00 76.31 84 GLN A O 1
ATOM 654 N N . SER A 1 85 ? -16.242 -4.103 11.817 1.00 80.00 85 SER A N 1
ATOM 655 C CA . SER A 1 85 ? -14.991 -3.913 11.072 1.00 80.00 85 SER A CA 1
ATOM 656 C C . SER A 1 85 ? -13.921 -4.887 11.568 1.00 80.00 85 SER A C 1
ATOM 658 O O . SER A 1 85 ? -13.766 -5.122 12.768 1.00 80.00 85 SER A O 1
ATOM 660 N N . ARG A 1 86 ? -13.231 -5.531 10.628 1.00 86.44 86 ARG A N 1
ATOM 661 C CA . ARG A 1 86 ? -12.156 -6.491 10.901 1.00 86.44 86 ARG A CA 1
ATOM 662 C C . ARG A 1 86 ? -10.807 -5.964 10.483 1.00 86.44 86 ARG A C 1
ATOM 664 O O . ARG A 1 86 ? -9.839 -6.248 11.176 1.00 86.44 86 ARG A O 1
ATOM 671 N N . PHE A 1 87 ? -10.742 -5.273 9.354 1.00 88.75 87 PHE A N 1
ATOM 672 C CA . PHE A 1 87 ? -9.553 -4.574 8.896 1.00 88.75 87 PHE A CA 1
ATOM 673 C C . PHE A 1 87 ? -9.909 -3.624 7.753 1.00 88.75 87 PHE A C 1
ATOM 675 O O . PHE A 1 87 ? -10.864 -3.851 7.010 1.00 88.75 87 PHE A O 1
ATOM 682 N N . ILE A 1 88 ? -9.093 -2.591 7.580 1.00 89.81 88 ILE A N 1
ATOM 683 C CA . ILE A 1 88 ? -9.135 -1.700 6.425 1.00 89.81 88 ILE A CA 1
ATOM 684 C C . ILE A 1 88 ? -8.053 -2.133 5.440 1.00 89.81 88 ILE A C 1
ATOM 686 O O . ILE A 1 88 ? -6.887 -2.288 5.814 1.00 89.81 88 ILE A O 1
ATOM 690 N N . LEU A 1 89 ? -8.432 -2.301 4.176 1.00 90.19 89 LEU A N 1
ATOM 691 C CA . LEU A 1 89 ? -7.488 -2.428 3.070 1.00 90.19 89 LEU A CA 1
ATOM 692 C C . LEU A 1 89 ? -7.431 -1.109 2.315 1.00 90.19 89 LEU A C 1
ATOM 694 O O . LEU A 1 89 ? -8.471 -0.576 1.944 1.00 90.19 89 LEU A O 1
ATOM 698 N N . ALA A 1 90 ? -6.230 -0.611 2.056 1.00 90.12 90 ALA A N 1
ATOM 699 C CA . ALA A 1 90 ? -6.005 0.557 1.223 1.00 90.12 90 ALA A CA 1
ATOM 700 C C . ALA A 1 90 ? -5.032 0.213 0.089 1.00 90.12 90 ALA A C 1
ATOM 702 O O . ALA A 1 90 ? -3.931 -0.280 0.334 1.00 90.12 90 ALA A O 1
ATOM 703 N N . SER A 1 91 ? -5.449 0.475 -1.146 1.00 88.31 91 SER A N 1
ATOM 704 C CA . SER A 1 91 ? -4.601 0.438 -2.332 1.00 88.31 91 SER A CA 1
ATOM 705 C C . SER A 1 91 ? -4.202 1.861 -2.699 1.00 88.31 91 SER A C 1
ATOM 707 O O . SER A 1 91 ? -5.068 2.730 -2.783 1.00 88.31 91 SER A O 1
ATOM 709 N N . VAL A 1 92 ? -2.906 2.099 -2.882 1.00 88.81 92 VAL A N 1
ATOM 710 C CA . VAL A 1 92 ? -2.347 3.428 -3.153 1.00 88.81 92 VAL A CA 1
ATOM 711 C C . VAL A 1 92 ? -1.639 3.430 -4.501 1.00 88.81 92 VAL A C 1
ATOM 713 O O . VAL A 1 92 ? -0.870 2.521 -4.803 1.00 88.81 92 VAL A O 1
ATOM 716 N N . TYR A 1 93 ? -1.864 4.477 -5.281 1.00 87.62 93 TYR A N 1
ATOM 717 C CA . TYR A 1 93 ? -1.047 4.835 -6.428 1.00 87.62 93 TYR A CA 1
ATOM 718 C C . TYR A 1 93 ? -0.650 6.302 -6.294 1.00 87.62 93 TYR A C 1
ATOM 720 O O . TYR A 1 93 ? -1.516 7.161 -6.211 1.00 87.62 93 TYR A O 1
ATOM 728 N N . ILE A 1 94 ? 0.643 6.606 -6.263 1.00 88.00 94 ILE A N 1
ATOM 729 C CA . ILE A 1 94 ? 1.155 7.980 -6.232 1.00 88.00 94 ILE A CA 1
ATOM 730 C C . ILE A 1 94 ? 1.797 8.283 -7.580 1.00 88.00 94 ILE A C 1
ATOM 732 O O . ILE A 1 94 ? 2.578 7.484 -8.099 1.00 88.00 94 ILE A O 1
ATOM 736 N N . HIS A 1 95 ? 1.509 9.453 -8.142 1.00 85.75 95 HIS A N 1
ATOM 737 C CA . HIS A 1 95 ? 2.152 9.886 -9.374 1.00 85.75 95 HIS A CA 1
ATOM 738 C C . HIS A 1 95 ? 3.673 10.059 -9.184 1.00 85.75 95 HIS A C 1
ATOM 740 O O . HIS A 1 95 ? 4.136 10.514 -8.133 1.00 85.75 95 HIS A O 1
ATOM 746 N N . PRO A 1 96 ? 4.488 9.763 -10.211 1.00 83.94 96 PRO A N 1
ATOM 747 C CA . PRO A 1 96 ? 5.917 10.041 -10.160 1.00 83.94 96 PRO A CA 1
ATOM 748 C C . PRO A 1 96 ? 6.214 11.520 -9.882 1.00 83.94 96 PRO A C 1
ATOM 750 O O . PRO A 1 96 ? 5.560 12.412 -10.414 1.00 83.94 96 PRO A O 1
ATOM 753 N N . SER A 1 97 ? 7.280 11.786 -9.123 1.00 83.81 97 SER A N 1
ATOM 754 C CA . SER A 1 97 ? 7.787 13.144 -8.827 1.00 83.81 97 SER A CA 1
ATOM 755 C C . SER A 1 97 ? 6.865 14.044 -7.993 1.00 83.81 97 SER A C 1
ATOM 757 O O . SER A 1 97 ? 7.095 15.253 -7.922 1.00 83.81 97 SER A O 1
ATOM 759 N N . VAL A 1 98 ? 5.858 13.477 -7.327 1.00 85.94 98 VAL A N 1
ATOM 760 C CA . VAL A 1 98 ? 5.029 14.208 -6.361 1.00 85.94 98 VAL A CA 1
ATOM 761 C C . VAL A 1 98 ? 5.895 14.739 -5.219 1.00 85.94 98 VAL A C 1
ATOM 763 O O . VAL A 1 98 ? 6.753 14.037 -4.677 1.00 85.94 98 VAL A O 1
ATOM 766 N N . ASN A 1 99 ? 5.692 16.006 -4.858 1.00 86.94 99 ASN A N 1
ATOM 767 C CA . ASN A 1 99 ? 6.417 16.611 -3.747 1.00 86.94 99 ASN A CA 1
ATOM 768 C C . ASN A 1 99 ? 5.863 16.126 -2.393 1.00 86.94 99 ASN A C 1
ATOM 770 O O . ASN A 1 99 ? 4.756 15.603 -2.280 1.00 86.94 99 ASN A O 1
ATOM 774 N N . SER A 1 100 ? 6.640 16.317 -1.328 1.00 86.12 100 SER A N 1
ATOM 775 C CA . SER A 1 100 ? 6.288 15.799 -0.004 1.00 86.12 100 SER A CA 1
ATOM 776 C C . SER A 1 100 ? 5.055 16.453 0.626 1.00 86.12 100 SER A C 1
ATOM 778 O O . SER A 1 100 ? 4.430 15.825 1.478 1.00 86.12 100 SER A O 1
ATOM 780 N N . ALA A 1 101 ? 4.704 17.687 0.251 1.00 87.31 101 ALA A N 1
ATOM 781 C CA . ALA A 1 101 ? 3.528 18.371 0.782 1.00 87.31 101 ALA A CA 1
ATOM 782 C C . ALA A 1 101 ? 2.243 17.787 0.184 1.00 87.31 101 ALA A C 1
ATOM 784 O O . ALA A 1 101 ? 1.338 17.429 0.935 1.00 87.31 101 ALA A O 1
ATOM 785 N N . ASP A 1 102 ? 2.212 17.599 -1.135 1.00 87.62 102 ASP A N 1
ATOM 786 C CA . ASP A 1 102 ? 1.053 17.047 -1.840 1.00 87.62 102 ASP A CA 1
ATOM 787 C C . ASP A 1 102 ? 0.827 15.572 -1.479 1.00 87.62 102 ASP A C 1
ATOM 789 O O . ASP A 1 102 ? -0.306 15.164 -1.227 1.00 87.62 102 ASP A O 1
ATOM 793 N N . LEU A 1 103 ? 1.908 14.790 -1.339 1.00 88.25 103 LEU A N 1
ATOM 794 C CA . LEU A 1 103 ? 1.848 13.415 -0.829 1.00 88.25 103 LEU A CA 1
ATOM 795 C C . LEU A 1 103 ? 1.207 13.355 0.564 1.00 88.25 103 LEU A C 1
ATOM 797 O O . LEU A 1 103 ? 0.335 12.524 0.822 1.00 88.25 103 LEU A O 1
ATOM 801 N N . LYS A 1 104 ? 1.660 14.226 1.476 1.00 89.31 104 LYS A N 1
ATOM 802 C CA . LYS A 1 104 ? 1.128 14.294 2.840 1.00 89.31 104 LYS A CA 1
ATOM 803 C C . LYS A 1 104 ? -0.335 14.698 2.839 1.00 89.31 104 LYS A C 1
ATOM 805 O O . LYS A 1 104 ? -1.101 14.100 3.583 1.00 89.31 104 LYS A O 1
ATOM 810 N N . LEU A 1 105 ? -0.713 15.682 2.026 1.00 88.06 105 LEU A N 1
ATOM 811 C CA . LEU A 1 105 ? -2.088 16.157 1.940 1.00 88.06 105 LEU A CA 1
ATOM 812 C C . LEU A 1 105 ? -3.032 15.055 1.446 1.00 88.06 105 LEU A C 1
ATOM 814 O O . LEU A 1 105 ? -4.047 14.822 2.097 1.00 88.06 105 LEU A O 1
ATOM 818 N N . LEU A 1 106 ? -2.666 14.347 0.369 1.00 88.56 106 LEU A N 1
ATOM 819 C CA . LEU A 1 106 ? -3.430 13.211 -0.157 1.00 88.56 106 LEU A CA 1
ATOM 820 C C . LEU A 1 106 ? -3.643 12.152 0.933 1.00 88.56 106 LEU A C 1
ATOM 822 O O . LEU A 1 106 ? -4.772 11.923 1.364 1.00 88.56 106 LEU A O 1
ATOM 826 N N . LEU A 1 107 ? -2.548 11.593 1.460 1.00 90.25 107 LEU A N 1
ATOM 827 C CA . LEU A 1 107 ? -2.596 10.532 2.469 1.00 90.25 107 LEU A CA 1
ATOM 828 C C . LEU A 1 107 ? -3.346 10.964 3.733 1.00 90.25 107 LEU A C 1
ATOM 830 O O . LEU A 1 107 ? -4.115 10.186 4.289 1.00 90.25 107 LEU A O 1
ATOM 834 N N . PHE A 1 108 ? -3.133 12.195 4.201 1.00 88.00 108 PHE A N 1
ATOM 835 C CA . PHE A 1 108 ? -3.804 12.700 5.393 1.00 88.00 108 PHE A CA 1
ATOM 836 C C . PHE A 1 108 ? -5.307 12.864 5.172 1.00 88.00 108 PHE A C 1
ATOM 838 O O . PHE A 1 108 ? -6.076 12.532 6.068 1.00 88.00 108 PHE A O 1
ATOM 845 N N . SER A 1 109 ? -5.728 13.358 4.003 1.00 84.56 109 SER A N 1
ATOM 846 C CA . SER A 1 109 ? -7.144 13.582 3.701 1.00 84.56 109 SER A CA 1
ATOM 847 C C . SER A 1 109 ? -7.953 12.284 3.695 1.00 84.56 109 SER A C 1
ATOM 849 O O . SER A 1 109 ? -9.007 12.225 4.326 1.00 84.56 109 SER A O 1
ATOM 851 N N . ASP A 1 110 ? -7.411 11.223 3.095 1.00 85.50 110 ASP A N 1
ATOM 852 C CA . ASP A 1 110 ? -8.048 9.906 3.049 1.00 85.50 110 ASP A CA 1
ATOM 853 C C . ASP A 1 110 ? -8.004 9.197 4.407 1.00 85.50 110 ASP A C 1
ATOM 855 O O . ASP A 1 110 ? -8.990 8.616 4.868 1.00 85.50 110 ASP A O 1
ATOM 859 N N . LEU A 1 111 ? -6.869 9.276 5.104 1.00 85.94 111 LEU A N 1
ATOM 860 C CA . LEU A 1 111 ? -6.695 8.602 6.387 1.00 85.94 111 LEU A CA 1
ATOM 861 C C . LEU A 1 111 ? -7.313 9.365 7.559 1.00 85.94 111 LEU A C 1
ATOM 863 O O . LEU A 1 111 ? -7.323 8.821 8.660 1.00 85.94 111 LEU A O 1
ATOM 867 N N . MET A 1 112 ? -7.828 10.588 7.372 1.00 84.38 112 MET A N 1
ATOM 868 C CA . MET A 1 112 ? -8.214 11.485 8.473 1.00 84.38 112 MET A CA 1
ATOM 869 C C . MET A 1 112 ? -9.195 10.835 9.462 1.00 84.38 112 MET A C 1
ATOM 871 O O . MET A 1 112 ? -9.077 10.988 10.678 1.00 84.38 112 MET A O 1
ATOM 875 N N . LYS A 1 113 ? -10.107 10.013 8.935 1.00 80.06 113 LYS A N 1
ATOM 876 C CA . LYS A 1 113 ? -11.060 9.190 9.697 1.00 80.06 113 LYS A CA 1
ATOM 877 C C . LYS A 1 113 ? -10.429 8.045 10.502 1.00 80.06 113 LYS A C 1
ATOM 879 O O . LYS A 1 113 ? -11.149 7.245 11.073 1.00 80.06 113 LYS A O 1
ATOM 884 N N . TYR A 1 114 ? -9.110 7.907 10.510 1.00 82.94 114 TYR A N 1
ATOM 885 C CA . TYR A 1 114 ? -8.367 6.879 11.239 1.00 82.94 114 TYR A CA 1
ATOM 886 C C . TYR A 1 114 ? -7.290 7.478 12.151 1.00 82.94 114 TYR A C 1
ATOM 888 O O . TYR A 1 114 ? -6.418 6.746 12.634 1.00 82.94 114 TYR A O 1
ATOM 896 N N . LEU A 1 115 ? -7.330 8.795 12.390 1.00 82.56 115 LEU A N 1
ATOM 897 C CA . LEU A 1 115 ? -6.366 9.473 13.252 1.00 82.56 115 LEU A CA 1
ATOM 898 C C . LEU A 1 115 ? -6.289 8.844 14.646 1.00 82.56 115 LEU A C 1
ATOM 900 O O . LEU A 1 115 ? -7.285 8.448 15.258 1.00 82.56 115 LEU A O 1
ATOM 904 N N . GLU A 1 116 ? -5.086 8.846 15.204 1.00 72.94 116 GLU A N 1
ATOM 905 C CA . GLU A 1 116 ? -4.885 8.596 16.619 1.00 72.94 116 GLU A CA 1
ATOM 906 C C . GLU A 1 116 ? -5.355 9.829 17.419 1.00 72.94 116 GLU A C 1
ATOM 908 O O . GLU A 1 116 ? -4.680 10.848 17.489 1.00 72.94 116 GLU A O 1
ATOM 913 N N . SER A 1 117 ? -6.575 9.723 17.957 1.00 60.62 117 SER A N 1
ATOM 914 C CA . SER A 1 117 ? -7.378 10.554 18.889 1.00 60.62 117 SER A CA 1
ATOM 915 C C . SER A 1 117 ? -6.803 11.717 19.718 1.00 60.62 117 SER A C 1
ATOM 917 O O . SER A 1 117 ? -7.603 12.386 20.364 1.00 60.62 117 SER A O 1
ATOM 919 N N . SER A 1 118 ? -5.510 12.027 19.743 1.00 56.75 118 SER A N 1
ATOM 920 C CA . SER A 1 118 ? -5.021 13.231 20.437 1.00 56.75 118 SER A CA 1
ATOM 921 C C . SER A 1 118 ? -5.331 14.541 19.693 1.00 56.75 118 SER A C 1
ATOM 923 O O . SER A 1 118 ? -5.204 15.613 20.277 1.00 56.75 118 SER A O 1
ATOM 925 N N . LEU A 1 119 ? -5.753 14.463 18.424 1.00 57.47 119 LEU A N 1
ATOM 926 C CA . LEU A 1 119 ? -6.003 15.616 17.546 1.00 57.47 119 LEU A CA 1
ATOM 927 C C . LEU A 1 119 ? -7.485 15.841 17.195 1.00 57.47 119 LEU A C 1
ATOM 929 O O . LEU A 1 119 ? -7.808 16.855 16.579 1.00 57.47 119 LEU A O 1
ATOM 933 N N . LEU A 1 120 ? -8.383 14.919 17.554 1.00 58.25 120 LEU A N 1
ATOM 934 C CA . LEU A 1 120 ? -9.811 15.044 17.253 1.00 58.25 120 LEU A CA 1
ATOM 935 C C . LEU A 1 120 ? -10.499 15.810 18.388 1.00 58.25 120 LEU A C 1
ATOM 937 O O . LEU A 1 120 ? -10.544 15.347 19.525 1.00 58.25 120 LEU A O 1
ATOM 941 N N . ILE A 1 121 ? -10.989 17.007 18.062 1.00 55.34 121 ILE A N 1
ATOM 942 C CA . ILE A 1 121 ? -11.670 17.925 18.989 1.00 55.34 121 ILE A CA 1
ATOM 943 C C . ILE A 1 121 ? -13.080 17.418 19.349 1.00 55.34 121 ILE A C 1
ATOM 945 O O . ILE A 1 121 ? -13.595 17.795 20.397 1.00 55.34 121 ILE A O 1
ATOM 949 N N . ASP A 1 122 ? -13.650 16.493 18.566 1.00 51.88 122 ASP A N 1
ATOM 950 C CA . ASP A 1 122 ? -14.959 15.891 18.825 1.00 51.88 122 ASP A CA 1
ATOM 951 C C . ASP A 1 122 ? -14.910 14.358 18.848 1.00 51.88 122 ASP A C 1
ATOM 953 O O . ASP A 1 122 ? -14.370 13.704 17.954 1.00 51.88 122 ASP A O 1
ATOM 957 N N . GLN A 1 123 ? -15.536 13.790 19.881 1.00 51.59 123 GLN A N 1
ATOM 958 C CA . GLN A 1 123 ? -15.762 12.354 20.092 1.00 51.59 123 GLN A CA 1
ATOM 959 C C . GLN A 1 123 ? -16.783 11.743 19.106 1.00 51.59 123 GLN A C 1
ATOM 961 O O . GLN A 1 123 ? -17.168 10.591 19.278 1.00 51.59 123 GLN A O 1
ATOM 966 N N . GLU A 1 124 ? -17.255 12.489 18.099 1.00 54.75 124 GLU A N 1
ATOM 967 C CA . GLU A 1 124 ? -18.304 12.030 17.172 1.00 54.75 124 GLU A CA 1
ATOM 968 C C . GLU A 1 124 ? -17.843 10.929 16.210 1.00 54.75 124 GLU A C 1
ATOM 970 O O . GLU A 1 124 ? -18.665 10.168 15.699 1.00 54.75 124 GLU A O 1
ATOM 975 N N . PHE A 1 125 ? -16.537 10.796 15.983 1.00 57.72 125 PHE A N 1
ATOM 976 C CA . PHE A 1 125 ? -15.997 9.703 15.188 1.00 57.72 125 PHE A CA 1
ATOM 977 C C . PHE A 1 125 ? -15.618 8.537 16.114 1.00 57.72 125 PHE A C 1
ATOM 979 O O . PHE A 1 125 ? -14.513 8.507 16.661 1.00 57.72 125 PHE A O 1
ATOM 986 N N . ASP A 1 126 ? -16.532 7.573 16.284 1.00 59.03 126 ASP A N 1
ATOM 987 C CA . ASP A 1 126 ? -16.270 6.283 16.948 1.00 59.03 126 ASP A CA 1
ATOM 988 C C . ASP A 1 126 ? -15.375 5.407 16.056 1.00 59.03 126 ASP A C 1
ATOM 990 O O . ASP A 1 126 ? -15.798 4.457 15.396 1.00 59.03 126 ASP A O 1
ATOM 994 N N . ILE A 1 127 ? -14.120 5.828 15.933 1.00 65.00 127 ILE A N 1
ATOM 995 C CA . ILE A 1 127 ? -13.103 5.151 15.144 1.00 65.00 127 ILE A CA 1
ATOM 996 C C . ILE A 1 127 ? -12.445 4.139 16.066 1.00 65.00 127 ILE A C 1
ATOM 998 O O . ILE A 1 127 ? -11.678 4.506 16.964 1.00 65.00 127 ILE A O 1
ATOM 1002 N N . ASP A 1 128 ? -12.714 2.860 15.821 1.00 71.56 128 ASP A N 1
ATOM 1003 C CA . ASP A 1 128 ? -12.038 1.783 16.528 1.00 71.56 128 ASP A CA 1
ATOM 1004 C C . ASP A 1 128 ? -10.535 1.821 16.199 1.00 71.56 128 ASP A C 1
ATOM 1006 O O . ASP A 1 128 ? -10.071 1.484 15.107 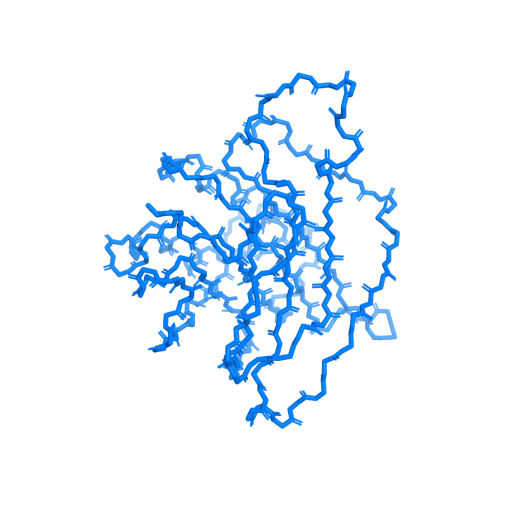1.00 71.56 128 ASP A O 1
ATOM 1010 N N . LYS A 1 129 ? -9.760 2.284 17.184 1.00 75.44 129 LYS A N 1
ATOM 1011 C CA . LYS A 1 129 ? -8.309 2.456 17.089 1.00 75.44 129 LYS A CA 1
ATOM 1012 C C . LYS A 1 129 ? -7.563 1.135 16.992 1.00 75.44 129 LYS A C 1
ATOM 1014 O O . LYS A 1 129 ? -6.385 1.143 16.622 1.00 75.44 129 LYS A O 1
ATOM 1019 N N . GLU A 1 130 ? -8.224 0.045 17.347 1.00 82.00 130 GLU A N 1
ATOM 1020 C CA . GLU A 1 130 ? -7.667 -1.290 17.297 1.00 82.00 130 GLU A CA 1
ATOM 1021 C C . GLU A 1 130 ? -7.852 -1.920 15.917 1.00 82.00 130 GLU A C 1
ATOM 1023 O O . GLU A 1 130 ? -7.124 -2.863 15.607 1.00 82.00 130 GLU A O 1
ATOM 1028 N N . VAL A 1 131 ? -8.709 -1.351 15.049 1.00 85.62 131 VAL A N 1
ATOM 1029 C CA . VAL A 1 131 ? -8.918 -1.856 13.686 1.00 85.62 131 VAL A CA 1
ATOM 1030 C C . VAL A 1 131 ? -7.583 -1.919 12.942 1.00 85.62 131 VAL A C 1
ATOM 1032 O O . VAL A 1 131 ? -6.912 -0.897 12.751 1.00 85.62 131 VAL A O 1
ATOM 1035 N N . PRO A 1 132 ? -7.179 -3.119 12.496 1.00 92.69 132 PRO A N 1
ATOM 1036 C CA . PRO A 1 132 ? -6.007 -3.278 11.666 1.00 92.69 132 PRO A CA 1
ATOM 1037 C C . PRO A 1 132 ? -6.154 -2.548 10.336 1.00 92.69 132 PRO A C 1
ATOM 1039 O O . PRO A 1 132 ? -7.195 -2.618 9.686 1.00 92.69 132 PRO A O 1
ATOM 1042 N N . ILE A 1 133 ? -5.086 -1.895 9.892 1.00 93.19 133 ILE A N 1
ATOM 1043 C CA . ILE A 1 133 ? -5.026 -1.260 8.570 1.00 93.19 133 ILE A CA 1
ATOM 1044 C C . ILE A 1 133 ? -3.863 -1.878 7.812 1.00 93.19 133 ILE A C 1
ATOM 1046 O O . ILE A 1 133 ? -2.770 -2.014 8.365 1.00 93.19 133 ILE A O 1
ATOM 1050 N N . ILE A 1 134 ? -4.094 -2.229 6.550 1.00 93.75 134 ILE A N 1
ATOM 1051 C CA . ILE A 1 134 ? -3.057 -2.599 5.590 1.00 93.75 134 ILE A CA 1
ATOM 1052 C C . ILE A 1 134 ? -3.186 -1.647 4.407 1.00 93.75 134 ILE A C 1
ATOM 1054 O O . ILE A 1 134 ? -4.166 -1.695 3.669 1.00 93.75 134 ILE A O 1
ATOM 1058 N N . MET A 1 135 ? -2.189 -0.788 4.229 1.00 93.31 135 MET A N 1
ATOM 1059 C CA . MET A 1 135 ? -2.093 0.135 3.105 1.00 93.31 135 MET A CA 1
ATOM 1060 C C . MET A 1 135 ? -0.911 -0.262 2.236 1.00 93.31 135 MET A C 1
ATOM 1062 O O . MET A 1 135 ? 0.208 -0.345 2.733 1.00 93.31 135 MET A O 1
ATOM 1066 N N . MET A 1 136 ? -1.139 -0.508 0.952 1.00 91.38 136 MET A N 1
ATOM 1067 C CA . MET A 1 136 ? -0.086 -0.922 0.031 1.00 91.38 136 MET A CA 1
ATOM 1068 C C . MET A 1 136 ? -0.331 -0.443 -1.391 1.00 91.38 136 MET A C 1
ATOM 1070 O O . MET A 1 136 ? -1.465 -0.204 -1.792 1.00 91.38 136 MET A O 1
ATOM 1074 N N . GLY A 1 137 ? 0.734 -0.355 -2.172 1.00 87.56 137 GLY A N 1
ATOM 1075 C CA . GLY A 1 137 ? 0.656 -0.080 -3.600 1.00 87.56 137 GLY A CA 1
ATOM 1076 C C . GLY A 1 137 ? 1.879 0.674 -4.085 1.00 87.56 137 GLY A C 1
ATOM 1077 O O . GLY A 1 137 ? 2.894 0.702 -3.386 1.00 87.56 137 GLY A O 1
ATOM 1078 N N . ASP A 1 138 ? 1.766 1.279 -5.260 1.00 86.25 138 ASP A N 1
ATOM 1079 C CA . ASP A 1 138 ? 2.866 1.941 -5.951 1.00 86.25 138 ASP A CA 1
ATOM 1080 C C . ASP A 1 138 ? 2.980 3.400 -5.498 1.00 86.25 138 ASP A C 1
ATOM 1082 O O . ASP A 1 138 ? 2.166 4.255 -5.850 1.00 86.25 138 ASP A O 1
ATOM 1086 N N . PHE A 1 139 ? 4.008 3.699 -4.706 1.00 88.06 139 PHE A N 1
ATOM 1087 C CA . PHE A 1 139 ? 4.257 5.056 -4.227 1.00 88.06 139 PHE A CA 1
ATOM 1088 C C . PHE A 1 139 ? 5.132 5.869 -5.181 1.00 88.06 139 PHE A C 1
ATOM 1090 O O . PHE A 1 139 ? 5.330 7.052 -4.920 1.00 88.06 139 PHE A O 1
ATOM 1097 N N . ASN A 1 140 ? 5.720 5.265 -6.224 1.00 86.69 140 ASN A N 1
ATOM 1098 C CA . ASN A 1 140 ? 6.705 5.906 -7.105 1.00 86.69 140 ASN A CA 1
ATOM 1099 C C . ASN A 1 140 ? 7.816 6.687 -6.357 1.00 86.69 140 ASN A C 1
ATOM 1101 O O . ASN A 1 140 ? 8.414 7.632 -6.879 1.00 86.69 140 ASN A O 1
ATOM 1105 N N . ILE A 1 141 ? 8.118 6.287 -5.115 1.00 83.44 141 ILE A N 1
ATOM 1106 C CA . ILE A 1 141 ? 9.061 6.953 -4.211 1.00 83.44 141 ILE A CA 1
ATOM 1107 C C . ILE A 1 141 ? 10.055 5.922 -3.687 1.00 83.44 141 ILE A C 1
ATOM 1109 O O . ILE A 1 141 ? 9.694 4.908 -3.097 1.00 83.44 141 ILE A O 1
ATOM 1113 N N . TYR A 1 142 ? 11.345 6.230 -3.811 1.00 81.38 142 TYR A N 1
ATOM 1114 C CA . TYR A 1 142 ? 12.403 5.426 -3.202 1.00 81.38 142 TYR A CA 1
ATOM 1115 C C . TYR A 1 142 ? 12.383 5.564 -1.673 1.00 81.38 142 TYR A C 1
ATOM 1117 O O . TYR A 1 142 ? 12.992 6.493 -1.130 1.00 81.38 142 TYR A O 1
ATOM 1125 N N . ALA A 1 143 ? 11.739 4.626 -0.971 1.00 73.44 143 ALA A N 1
ATOM 1126 C CA . ALA A 1 143 ? 11.573 4.684 0.486 1.00 73.44 143 ALA A CA 1
ATOM 1127 C C . ALA A 1 143 ? 12.888 4.826 1.256 1.00 73.44 143 ALA A C 1
ATOM 1129 O O . ALA A 1 143 ? 12.993 5.695 2.114 1.00 73.44 143 ALA A O 1
ATOM 1130 N N . LYS A 1 144 ? 13.941 4.079 0.889 1.00 76.50 144 LYS A N 1
ATOM 1131 C CA . LYS A 1 144 ? 15.251 4.164 1.571 1.00 76.50 144 LYS A CA 1
ATOM 1132 C C . LYS A 1 144 ? 15.851 5.575 1.598 1.00 76.50 144 LYS A C 1
ATOM 1134 O O . LYS A 1 144 ? 16.664 5.873 2.463 1.00 76.50 144 LYS A O 1
ATOM 1139 N N . ARG A 1 145 ? 15.498 6.435 0.637 1.00 78.44 145 ARG A N 1
ATOM 1140 C CA . ARG A 1 145 ? 15.973 7.828 0.572 1.00 78.44 145 ARG A CA 1
ATOM 1141 C C . ARG A 1 145 ? 14.985 8.824 1.178 1.00 78.44 145 ARG A C 1
ATOM 1143 O O . ARG A 1 145 ? 15.369 9.957 1.438 1.00 78.44 145 ARG A O 1
ATOM 1150 N N . ASN A 1 146 ? 13.738 8.408 1.390 1.00 79.31 146 ASN A N 1
ATOM 1151 C CA . ASN A 1 146 ? 12.613 9.278 1.721 1.00 79.31 146 ASN A CA 1
ATOM 1152 C C . ASN A 1 146 ? 11.822 8.793 2.946 1.00 79.31 146 ASN A C 1
ATOM 1154 O O . ASN A 1 146 ? 10.682 9.199 3.113 1.00 79.31 146 ASN A O 1
ATOM 1158 N N . GLU A 1 147 ? 12.397 7.954 3.812 1.00 79.88 147 GLU A N 1
ATOM 1159 C CA . GLU A 1 147 ? 11.708 7.389 4.987 1.00 79.88 147 GLU A CA 1
ATOM 1160 C C . GLU A 1 147 ? 11.038 8.484 5.835 1.00 79.88 147 GLU A C 1
ATOM 1162 O O . GLU A 1 147 ? 9.851 8.400 6.141 1.00 79.88 147 GLU A O 1
ATOM 1167 N N . LYS A 1 148 ? 11.744 9.604 6.046 1.00 84.25 148 LYS A N 1
ATOM 1168 C CA . LYS A 1 148 ? 11.233 10.783 6.766 1.00 84.25 148 LYS A CA 1
ATOM 1169 C C . LYS A 1 148 ? 9.983 11.419 6.154 1.00 84.25 148 LYS A C 1
ATOM 1171 O O . LYS A 1 148 ? 9.242 12.120 6.842 1.00 84.25 148 LYS A O 1
ATOM 1176 N N . ALA A 1 149 ? 9.740 11.227 4.856 1.00 83.56 149 ALA A N 1
ATOM 1177 C CA . ALA A 1 149 ? 8.523 11.717 4.212 1.00 83.56 149 ALA A CA 1
ATOM 1178 C C . ALA A 1 149 ? 7.273 11.028 4.778 1.00 83.56 149 ALA A C 1
ATOM 1180 O O . ALA A 1 149 ? 6.200 11.627 4.750 1.00 83.56 149 ALA A O 1
ATOM 1181 N N . PHE A 1 150 ? 7.435 9.828 5.343 1.00 89.06 150 PHE A N 1
ATOM 1182 C CA . PHE A 1 150 ? 6.372 8.986 5.879 1.00 89.06 150 PHE A CA 1
ATOM 1183 C C . PHE A 1 150 ? 6.297 8.975 7.409 1.00 89.06 150 PHE A C 1
ATOM 1185 O O . PHE A 1 150 ? 5.374 8.372 7.947 1.00 89.06 150 PHE A O 1
ATOM 1192 N N . ASP A 1 151 ? 7.184 9.676 8.126 1.00 90.19 151 ASP A N 1
ATOM 1193 C CA . ASP A 1 151 ? 7.167 9.722 9.600 1.00 90.19 151 ASP A CA 1
ATOM 1194 C C . ASP A 1 151 ? 5.784 10.112 10.142 1.00 90.19 151 ASP A C 1
ATOM 1196 O O . ASP A 1 151 ? 5.321 9.572 11.145 1.00 90.19 151 ASP A O 1
ATOM 1200 N N . PHE A 1 152 ? 5.083 11.016 9.455 1.00 89.56 152 PHE A N 1
ATOM 1201 C CA . PHE A 1 152 ? 3.742 11.462 9.838 1.00 89.56 152 PHE A CA 1
ATOM 1202 C C . PHE A 1 152 ? 2.714 10.310 9.863 1.00 89.56 152 PHE A C 1
ATOM 1204 O O . PHE A 1 152 ? 1.812 10.329 10.697 1.00 89.56 152 PHE A O 1
ATOM 1211 N N . LEU A 1 153 ? 2.868 9.283 9.013 1.00 92.50 153 LEU A N 1
ATOM 1212 C CA . LEU A 1 153 ? 2.010 8.093 9.018 1.00 92.50 153 LEU A CA 1
ATOM 1213 C C . LEU A 1 153 ? 2.148 7.328 10.334 1.00 92.50 153 LEU A C 1
ATOM 1215 O O . LEU A 1 153 ? 1.152 6.938 10.945 1.00 92.50 153 LEU A O 1
ATOM 1219 N N . LYS A 1 154 ? 3.383 7.180 10.817 1.00 91.25 154 LYS A N 1
ATOM 1220 C CA . LYS A 1 154 ? 3.642 6.546 12.106 1.00 91.25 154 LYS A CA 1
ATOM 1221 C C . LYS A 1 154 ? 3.129 7.394 13.269 1.00 91.25 154 LYS A C 1
ATOM 1223 O O . LYS A 1 154 ? 2.503 6.848 14.167 1.00 91.25 154 LYS A O 1
ATOM 1228 N N . HIS A 1 155 ? 3.374 8.704 13.251 1.00 89.31 155 HIS A N 1
ATOM 1229 C CA . HIS A 1 155 ? 3.060 9.587 14.380 1.00 89.31 155 HIS A CA 1
ATOM 1230 C C . HIS A 1 155 ? 1.572 9.936 14.518 1.00 89.31 155 HIS A C 1
ATOM 1232 O O . HIS A 1 155 ? 1.117 10.144 15.636 1.00 89.31 155 HIS A O 1
ATOM 1238 N N . HIS A 1 156 ? 0.822 10.035 13.415 1.00 87.06 156 HIS A N 1
ATOM 1239 C CA . HIS A 1 156 ? -0.587 10.457 13.455 1.00 87.06 156 HIS A CA 1
ATOM 1240 C C . HIS A 1 156 ? -1.582 9.312 13.260 1.00 87.06 156 HIS A C 1
ATOM 1242 O O . HIS A 1 156 ? -2.740 9.445 13.653 1.00 87.06 156 HIS A O 1
ATOM 1248 N N . PHE A 1 157 ? -1.153 8.202 12.654 1.00 89.75 157 PHE A N 1
ATOM 1249 C CA . PHE A 1 157 ? -2.035 7.085 12.298 1.00 89.75 157 PHE A CA 1
ATOM 1250 C C . PHE A 1 157 ? -1.552 5.732 12.837 1.00 89.75 157 PHE A C 1
ATOM 1252 O O . PHE A 1 157 ? -2.198 4.714 12.588 1.00 89.75 157 PHE A O 1
ATOM 1259 N N . ASN A 1 158 ? -0.416 5.697 13.548 1.00 91.69 158 ASN A N 1
ATOM 1260 C CA . ASN A 1 158 ? 0.255 4.475 14.001 1.00 91.69 158 ASN A CA 1
ATOM 1261 C C . ASN A 1 158 ? 0.519 3.454 12.868 1.00 91.69 158 ASN A C 1
ATOM 1263 O O . ASN A 1 158 ? 0.538 2.241 13.084 1.00 91.69 158 ASN A O 1
ATOM 1267 N N . LEU A 1 159 ? 0.735 3.950 11.645 1.00 93.12 159 LEU A N 1
ATOM 1268 C CA . LEU A 1 159 ? 1.059 3.141 10.474 1.00 93.12 159 LEU A CA 1
ATOM 1269 C C . LEU A 1 159 ? 2.575 2.915 10.395 1.00 93.12 159 LEU A C 1
ATOM 1271 O O . LEU A 1 159 ? 3.356 3.851 10.238 1.00 93.12 159 LEU A O 1
ATOM 1275 N N . ASN A 1 160 ? 2.999 1.660 10.503 1.00 93.06 160 ASN A N 1
ATOM 1276 C CA . ASN A 1 160 ? 4.394 1.234 10.427 1.00 93.06 160 ASN A CA 1
ATOM 1277 C C . ASN A 1 160 ? 4.725 0.813 9.000 1.00 93.06 160 ASN A C 1
ATOM 1279 O O . ASN A 1 160 ? 3.997 0.004 8.435 1.00 93.06 160 ASN A O 1
ATOM 1283 N N . MET A 1 161 ? 5.831 1.296 8.435 1.00 91.50 161 MET A N 1
ATOM 1284 C CA . MET A 1 161 ? 6.324 0.767 7.163 1.00 91.50 161 MET A CA 1
ATOM 1285 C C . MET A 1 161 ? 6.817 -0.675 7.355 1.00 91.50 161 MET A C 1
ATOM 1287 O O . MET A 1 161 ? 7.606 -0.955 8.258 1.00 91.50 161 MET A O 1
ATOM 1291 N N . VAL A 1 162 ? 6.367 -1.585 6.493 1.00 89.62 162 VAL A N 1
ATOM 1292 C CA . VAL A 1 162 ? 6.813 -2.980 6.450 1.00 89.62 162 VAL A CA 1
ATOM 1293 C C . VAL A 1 162 ? 7.809 -3.130 5.307 1.00 89.62 162 VAL A C 1
ATOM 1295 O O . VAL A 1 162 ? 7.480 -2.916 4.142 1.00 89.62 162 VAL A O 1
ATOM 1298 N N . TYR A 1 163 ? 9.044 -3.489 5.645 1.00 82.06 163 TYR A N 1
ATOM 1299 C CA . TYR A 1 163 ? 10.118 -3.639 4.670 1.00 82.06 163 TYR A CA 1
ATOM 1300 C C . TYR A 1 163 ? 10.033 -4.977 3.928 1.00 82.06 163 TYR A C 1
ATOM 1302 O O . TYR A 1 163 ? 9.861 -6.030 4.541 1.00 82.06 163 TYR A O 1
ATOM 1310 N N . THR A 1 164 ? 10.244 -4.937 2.611 1.00 75.50 164 THR A N 1
ATOM 1311 C CA . THR A 1 164 ? 10.523 -6.117 1.785 1.00 75.50 164 THR A CA 1
ATOM 1312 C C . THR A 1 164 ? 11.956 -6.061 1.260 1.00 75.50 164 THR A C 1
ATOM 1314 O O . THR A 1 164 ? 12.497 -4.991 0.976 1.00 75.50 164 THR A O 1
ATOM 1317 N N . ASN A 1 165 ? 12.588 -7.229 1.146 1.00 69.19 165 ASN A N 1
ATOM 1318 C CA . ASN A 1 165 ? 13.924 -7.371 0.558 1.00 69.19 165 ASN A CA 1
ATOM 1319 C C . ASN A 1 165 ? 13.875 -7.704 -0.937 1.00 69.19 165 ASN A C 1
ATOM 1321 O O . ASN A 1 165 ? 14.924 -7.850 -1.563 1.00 69.19 165 ASN A O 1
ATOM 1325 N N . TYR A 1 166 ? 12.677 -7.850 -1.499 1.00 71.19 166 TYR A N 1
ATOM 1326 C CA . TYR A 1 166 ? 12.492 -8.184 -2.900 1.00 71.19 166 TYR A CA 1
ATOM 1327 C C . TYR A 1 166 ? 12.236 -6.912 -3.709 1.00 71.19 166 TYR A C 1
ATOM 1329 O O . TYR A 1 166 ? 11.415 -6.092 -3.296 1.00 71.19 166 TYR A O 1
ATOM 1337 N N . PRO A 1 167 ? 12.932 -6.723 -4.842 1.00 70.75 167 PRO A N 1
ATOM 1338 C CA . PRO A 1 167 ? 12.634 -5.617 -5.734 1.00 70.75 167 PRO A CA 1
ATOM 1339 C C . PRO A 1 167 ? 11.223 -5.759 -6.290 1.00 70.75 167 PRO A C 1
ATOM 1341 O O . PRO A 1 167 ? 10.768 -6.864 -6.594 1.00 70.75 167 PRO A O 1
ATOM 1344 N N . SER A 1 168 ? 10.562 -4.623 -6.455 1.00 69.00 168 SER A N 1
ATOM 1345 C CA . SER A 1 168 ? 9.222 -4.554 -7.010 1.00 69.00 168 SER A CA 1
ATOM 1346 C C . SER A 1 168 ? 9.212 -4.154 -8.485 1.00 69.00 168 SER A C 1
ATOM 1348 O O . SER A 1 168 ? 8.160 -4.211 -9.098 1.00 69.00 168 SER A O 1
ATOM 1350 N N . THR A 1 169 ? 10.357 -3.839 -9.109 1.00 69.31 169 THR A N 1
ATOM 1351 C CA . THR A 1 169 ? 10.459 -3.454 -10.536 1.00 69.31 169 THR A CA 1
ATOM 1352 C C . THR A 1 169 ? 11.555 -4.215 -11.299 1.00 69.31 169 THR A C 1
ATOM 1354 O O . THR A 1 169 ? 12.450 -4.816 -10.696 1.00 69.31 169 THR A O 1
ATOM 1357 N N . LEU A 1 170 ? 11.543 -4.127 -12.643 1.00 65.19 170 LEU A N 1
ATOM 1358 C CA . LEU A 1 170 ? 12.637 -4.606 -13.515 1.00 65.19 170 LEU A CA 1
ATOM 1359 C C . LEU A 1 170 ? 13.989 -3.967 -13.175 1.00 65.19 170 LEU A C 1
ATOM 1361 O O . LEU A 1 170 ? 15.033 -4.605 -13.296 1.00 65.19 170 LEU A O 1
ATOM 1365 N N . GLY A 1 171 ? 13.967 -2.699 -12.759 1.00 69.06 171 GLY A N 1
ATOM 1366 C CA . GLY A 1 171 ? 15.148 -1.905 -12.419 1.00 69.06 171 GLY A CA 1
ATOM 1367 C C . GLY A 1 171 ? 15.748 -2.232 -11.051 1.00 69.06 171 GLY A C 1
ATOM 1368 O O . GLY A 1 171 ? 16.639 -1.516 -10.598 1.00 69.06 171 GLY A O 1
ATOM 1369 N N . ASN A 1 172 ? 15.271 -3.289 -10.381 1.00 72.50 172 ASN A N 1
ATOM 1370 C CA . ASN A 1 172 ? 15.668 -3.663 -9.024 1.00 72.50 172 ASN A CA 1
ATOM 1371 C C . ASN A 1 172 ? 15.358 -2.565 -7.979 1.00 72.50 172 ASN A C 1
ATOM 1373 O O . ASN A 1 172 ? 16.035 -2.455 -6.953 1.00 72.50 172 ASN A O 1
ATOM 1377 N N . SER A 1 173 ? 14.348 -1.729 -8.249 1.00 72.44 173 SER A N 1
ATOM 1378 C CA . SER A 1 173 ? 13.847 -0.715 -7.318 1.00 72.44 173 SER A CA 1
ATOM 1379 C C . SER A 1 173 ? 12.687 -1.262 -6.479 1.00 72.44 173 SER A C 1
ATOM 1381 O O . SER A 1 173 ? 12.084 -2.280 -6.814 1.00 72.44 173 SER A O 1
ATOM 1383 N N . CYS A 1 174 ? 12.418 -0.614 -5.345 1.00 77.69 174 CYS A N 1
ATOM 1384 C CA . CYS A 1 174 ? 11.291 -0.911 -4.458 1.00 77.69 174 CYS A CA 1
ATOM 1385 C C . CYS A 1 174 ? 10.457 0.367 -4.369 1.00 77.69 174 CYS A C 1
ATOM 1387 O O . CYS A 1 174 ? 10.742 1.234 -3.537 1.00 77.69 174 CYS A O 1
ATOM 1389 N N . LEU A 1 175 ? 9.537 0.522 -5.320 1.00 83.19 175 LEU A N 1
ATOM 1390 C CA . LEU A 1 175 ? 8.619 1.665 -5.399 1.00 83.19 175 LEU A CA 1
ATOM 1391 C C . LEU A 1 175 ? 7.279 1.348 -4.734 1.00 83.19 175 LEU A C 1
ATOM 1393 O O . LEU A 1 175 ? 6.591 2.254 -4.267 1.00 83.19 175 LEU A O 1
ATOM 1397 N N . ASP A 1 176 ? 6.968 0.058 -4.619 1.00 85.12 176 ASP A N 1
ATOM 1398 C CA . ASP A 1 176 ? 5.825 -0.427 -3.871 1.00 85.12 176 ASP A CA 1
ATOM 1399 C C . ASP A 1 176 ? 6.147 -0.454 -2.381 1.00 85.12 176 ASP A C 1
ATOM 1401 O O . ASP A 1 176 ? 7.140 -1.054 -1.954 1.00 85.12 176 ASP A O 1
ATOM 1405 N N . LEU A 1 177 ? 5.302 0.197 -1.584 1.00 88.81 177 LEU A N 1
ATOM 1406 C CA . LEU A 1 177 ? 5.458 0.282 -0.134 1.00 88.81 177 LEU A CA 1
ATOM 1407 C C . LEU A 1 177 ? 4.235 -0.305 0.549 1.00 88.81 177 LEU A C 1
ATOM 1409 O O . LEU A 1 177 ? 3.123 -0.241 0.032 1.00 88.81 177 LEU A O 1
ATOM 1413 N N . THR A 1 178 ? 4.447 -0.880 1.730 1.00 91.25 178 THR A N 1
ATOM 1414 C CA . THR A 1 178 ? 3.370 -1.368 2.590 1.00 91.25 178 THR A CA 1
ATOM 1415 C C . THR A 1 178 ? 3.479 -0.722 3.958 1.00 91.25 178 THR A C 1
ATOM 1417 O O . THR A 1 178 ? 4.563 -0.646 4.534 1.00 91.25 178 THR A O 1
ATOM 1420 N N . PHE A 1 179 ? 2.344 -0.286 4.487 1.00 93.94 179 PHE A N 1
ATOM 1421 C CA . PHE A 1 179 ? 2.193 0.258 5.822 1.00 93.94 179 PHE A CA 1
ATOM 1422 C C . PHE A 1 179 ? 1.112 -0.501 6.575 1.00 93.94 179 PHE A C 1
ATOM 1424 O O . PHE A 1 179 ? 0.065 -0.816 6.005 1.00 93.94 179 PHE A O 1
ATOM 1431 N N . THR A 1 180 ? 1.338 -0.765 7.861 1.00 95.25 180 THR A N 1
ATOM 1432 C CA . THR A 1 180 ? 0.363 -1.472 8.691 1.00 95.25 180 THR A CA 1
ATOM 1433 C C . THR A 1 180 ? 0.160 -0.877 10.070 1.00 95.25 180 THR A C 1
ATOM 1435 O O . THR A 1 180 ? 1.074 -0.339 10.698 1.00 95.25 180 THR A O 1
ATOM 1438 N N . ARG A 1 181 ? -1.061 -1.035 10.571 1.00 93.75 181 ARG A N 1
ATOM 1439 C CA . ARG A 1 181 ? -1.458 -0.740 11.949 1.00 93.75 181 ARG A CA 1
ATOM 1440 C C . ARG A 1 181 ? -2.046 -2.001 12.565 1.00 93.75 181 ARG A C 1
ATOM 1442 O O . ARG A 1 181 ? -2.843 -2.663 11.911 1.00 93.75 181 ARG A O 1
ATOM 1449 N N . ASN A 1 182 ? -1.654 -2.321 13.799 1.00 92.81 182 ASN A N 1
ATOM 1450 C CA . ASN A 1 182 ? -2.181 -3.432 14.610 1.00 92.81 182 ASN A CA 1
ATOM 1451 C C . ASN A 1 182 ? -2.169 -4.820 13.938 1.00 92.81 182 ASN A C 1
ATOM 1453 O O . ASN A 1 182 ? -2.895 -5.726 14.341 1.00 92.81 182 ASN A O 1
ATOM 1457 N N . ILE A 1 183 ? -1.321 -5.007 12.925 1.00 91.31 183 ILE A N 1
ATOM 1458 C CA . ILE A 1 183 ? -1.089 -6.291 12.268 1.00 91.31 183 ILE A CA 1
ATOM 1459 C C . ILE A 1 183 ? 0.339 -6.361 11.733 1.00 91.31 183 ILE A C 1
ATOM 1461 O O . ILE A 1 183 ? 0.884 -5.374 11.229 1.00 91.31 183 ILE A O 1
ATOM 1465 N N . THR A 1 184 ? 0.921 -7.554 11.819 1.00 88.38 184 THR A N 1
ATOM 1466 C CA . THR A 1 184 ? 2.240 -7.877 11.272 1.00 88.38 184 THR A CA 1
ATOM 1467 C C . THR A 1 184 ? 2.059 -8.877 10.132 1.00 88.38 184 THR A C 1
ATOM 1469 O O . THR A 1 184 ? 1.948 -10.075 10.399 1.00 88.38 184 THR A O 1
ATOM 1472 N N . PRO A 1 185 ? 1.964 -8.421 8.872 1.00 84.75 185 PRO A N 1
ATOM 1473 C CA . PRO A 1 185 ? 1.826 -9.325 7.743 1.00 84.75 185 PRO A CA 1
ATOM 1474 C C . PRO A 1 185 ? 3.182 -9.900 7.333 1.00 84.75 185 PRO A C 1
ATOM 1476 O O . PRO A 1 185 ? 4.228 -9.267 7.482 1.00 84.75 185 PRO A O 1
ATOM 1479 N N . GLU A 1 186 ? 3.142 -11.076 6.721 1.00 82.44 186 GLU A N 1
ATOM 1480 C CA . GLU A 1 186 ? 4.221 -11.543 5.861 1.00 82.44 186 GLU A CA 1
ATOM 1481 C C . GLU A 1 186 ? 3.980 -10.999 4.446 1.00 82.44 186 GLU A C 1
ATOM 1483 O O . GLU A 1 186 ? 2.932 -11.253 3.846 1.00 82.44 186 GLU A O 1
ATOM 1488 N N . LEU A 1 187 ? 4.932 -10.228 3.912 1.00 79.19 187 LEU A N 1
ATOM 1489 C CA . LEU A 1 187 ? 4.848 -9.737 2.538 1.00 79.19 187 LEU A CA 1
ATOM 1490 C C . LEU A 1 187 ? 5.286 -10.839 1.577 1.00 79.19 187 LEU A C 1
ATOM 1492 O O . LEU A 1 187 ? 6.453 -11.227 1.530 1.00 79.19 187 LEU A O 1
ATOM 1496 N N . LEU A 1 188 ? 4.328 -11.336 0.802 1.00 73.19 188 LEU A N 1
ATOM 1497 C CA . LEU A 1 188 ? 4.580 -12.297 -0.261 1.00 73.19 188 LEU A CA 1
ATOM 1498 C C . LEU A 1 188 ? 4.919 -11.564 -1.561 1.00 73.19 188 LEU A C 1
ATOM 1500 O O . LEU A 1 188 ? 4.359 -10.511 -1.857 1.00 73.19 188 LEU A O 1
ATOM 1504 N N . ASN A 1 189 ? 5.790 -12.170 -2.368 1.00 63.38 189 ASN A N 1
ATOM 1505 C CA . ASN A 1 189 ? 6.182 -11.655 -3.679 1.00 63.38 189 ASN A CA 1
ATOM 1506 C C . ASN A 1 189 ? 5.043 -11.814 -4.693 1.00 63.38 189 ASN A C 1
ATOM 1508 O O . ASN A 1 189 ? 5.048 -12.729 -5.521 1.00 63.38 189 ASN A O 1
ATOM 1512 N N . TYR A 1 190 ? 4.050 -10.938 -4.606 1.00 59.91 190 TYR A N 1
ATOM 1513 C CA . TYR A 1 190 ? 3.143 -10.651 -5.705 1.00 59.91 190 TYR A CA 1
ATOM 1514 C C . TYR A 1 190 ? 3.679 -9.455 -6.462 1.00 59.91 190 TYR A C 1
ATOM 1516 O O . TYR A 1 190 ? 4.244 -8.530 -5.887 1.00 59.91 190 TYR A O 1
ATOM 1524 N N . VAL A 1 191 ? 3.528 -9.519 -7.770 1.00 57.81 191 VAL A N 1
ATOM 1525 C CA . VAL A 1 191 ? 4.065 -8.528 -8.679 1.00 57.81 191 VAL A CA 1
ATOM 1526 C C . VAL A 1 191 ? 2.867 -7.895 -9.380 1.00 57.81 191 VAL A C 1
ATOM 1528 O O . VAL A 1 191 ? 2.121 -8.593 -10.073 1.00 57.81 191 VAL A O 1
ATOM 1531 N N . CYS A 1 192 ? 2.634 -6.610 -9.108 1.00 57.00 192 CYS A N 1
ATOM 1532 C CA . CYS A 1 192 ? 1.518 -5.815 -9.617 1.00 57.00 192 CYS A CA 1
ATOM 1533 C C . CYS A 1 192 ? 2.094 -4.606 -10.357 1.00 57.00 192 CYS A C 1
ATOM 1535 O O . CYS A 1 192 ? 2.915 -3.899 -9.787 1.00 57.00 192 CYS A O 1
ATOM 1537 N N . TYR A 1 193 ? 1.691 -4.381 -11.608 1.00 60.31 193 TYR A N 1
ATOM 1538 C CA . TYR A 1 193 ? 2.151 -3.232 -12.399 1.00 60.31 193 TYR A CA 1
ATOM 1539 C C . TYR A 1 193 ? 0.996 -2.499 -13.039 1.00 60.31 193 TYR A C 1
ATOM 1541 O O . TYR A 1 193 ? 0.088 -3.167 -13.530 1.00 60.31 193 TYR A O 1
ATOM 1549 N N . PHE A 1 194 ? 1.100 -1.171 -13.063 1.00 49.97 194 PHE A N 1
ATOM 1550 C CA . PHE A 1 194 ? 0.193 -0.217 -13.702 1.00 49.97 194 PHE A CA 1
ATOM 1551 C C . PHE A 1 194 ? 0.757 0.315 -15.032 1.00 49.97 194 PHE A C 1
ATOM 1553 O O . PHE A 1 194 ? 1.997 0.253 -15.215 1.00 49.97 194 PHE A O 1
#

Secondary structure (DSSP, 8-state):
--SSSB-SSSBPPPTTEEEEEEEE-TTT-TTS-------EEEEEEETT--S---------------TT-TTEEEEEEEEEETTEEEEEEEEEEE-TT--HHHHHHHHHHHHGGG--TTS-S-TT----TT--EEEEEE--S-HHHHGGGGHHHHHHH-PEEEP-SS-SSTTS---EEEEEES-------EEEE-

Sequence (194 aa):
MSETWMYEDKPIAVEVFELKAFINNTLKSLTEDRQHRASGVAISRNLKSIAACRPIEFTINDRTGLEMATAGDICMVDVTLNGQSRFILASVYIHPSVNSADLKLLLFSDLMKYLESSLLIDQEFDIDKEVPIIMMGDFNIYAKRNEKAFDFLKHHFNLNMVYTNYPSTLGNSCLDLTFTRNITPELLNYVCYF

Organism: Araneus ventricosus (NCBI:txid182803)

Radius of gyration: 17.67 Å; chains: 1; bounding box: 37×40×49 Å

InterPro domains:
  IPR036691 Endonuclease/exonuclease/phosphatase superfamily [G3DSA:3.60.10.10] (1-192)
  IPR036691 Endonuclease/exonuclease/phosphatase superfamily [SSF56219] (28-182)